Protein AF-A0A924ZV35-F1 (afdb_monomer)

Secondary st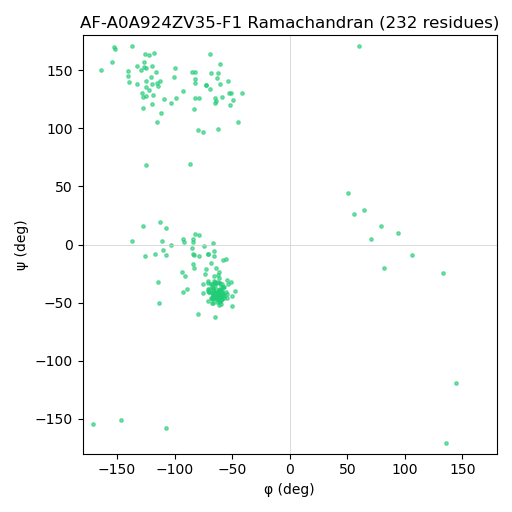ructure (DSSP, 8-state):
-HHHHHHHHHHHHHTPPPSSHHHHHHHHHHHHHHHHHHTT-EEEE-SS-BTTB-TT-EEEEEEETTEEEEEEEEEEEETTEEEEEEEEEEE-HHHHHHHHHTTPPTTTTSEEEEGGGSTTS-TTSS---B-SHHHHHHHHHHIIIIIIHHHHH--SHHHHHHHHHSTTGGGGGGG--HHHHHHHHHHTT-TTHHHHHHHHHH-TTS--SS-HHHHHHHHHHHHHHHHHTPPP--

pLDDT: mean 80.03, std 14.6, range [44.44, 96.06]

Structure (mmCIF, N/CA/C/O backbone):
data_AF-A0A924ZV35-F1
#
_entry.id   AF-A0A924ZV35-F1
#
loop_
_atom_site.group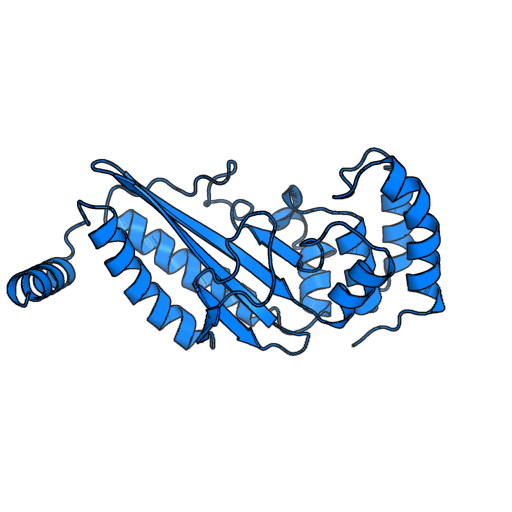_PDB
_atom_site.id
_atom_site.type_symbol
_atom_site.label_atom_id
_atom_site.label_alt_id
_atom_site.label_comp_id
_atom_site.label_asym_id
_atom_site.label_entity_id
_atom_site.label_seq_id
_atom_site.pdbx_PDB_ins_code
_atom_site.Cartn_x
_atom_site.Cartn_y
_atom_site.Cartn_z
_atom_site.occupancy
_atom_site.B_iso_or_equiv
_atom_site.auth_seq_id
_atom_site.auth_comp_id
_atom_site.auth_asym_id
_atom_site.auth_atom_id
_atom_site.pdbx_PDB_model_num
ATOM 1 N N . MET A 1 1 ? -9.617 -11.353 36.742 1.00 52.19 1 MET A N 1
ATOM 2 C CA . MET A 1 1 ? -9.393 -11.455 35.280 1.00 52.19 1 MET A CA 1
ATOM 3 C C . MET A 1 1 ? -10.644 -11.891 34.520 1.00 52.19 1 MET A C 1
ATOM 5 O O . MET A 1 1 ? -10.974 -11.231 33.549 1.00 52.19 1 MET A O 1
ATOM 9 N N . TRP A 1 2 ? -11.390 -12.906 34.973 1.00 45.81 2 TRP A N 1
ATOM 10 C CA . TRP A 1 2 ? -12.593 -13.380 34.270 1.00 45.81 2 TRP A CA 1
ATOM 11 C C . TRP A 1 2 ? -13.755 -12.370 34.202 1.00 45.81 2 TRP A C 1
ATOM 13 O O . TRP A 1 2 ? -14.315 -12.190 33.133 1.00 45.81 2 TRP A O 1
ATOM 23 N N . GLN A 1 3 ? -14.058 -11.618 35.267 1.00 60.44 3 GLN A N 1
ATOM 24 C CA . GLN A 1 3 ? -15.140 -10.611 35.240 1.00 60.44 3 GLN A CA 1
ATOM 25 C C . GLN A 1 3 ? -14.968 -9.528 34.160 1.00 60.44 3 GLN A C 1
ATOM 27 O O . GLN A 1 3 ? -15.947 -9.139 33.536 1.00 60.44 3 GLN A O 1
ATOM 32 N N . ALA A 1 4 ? -13.736 -9.087 33.890 1.00 62.59 4 ALA A N 1
ATOM 33 C CA . ALA A 1 4 ? -13.465 -8.101 32.842 1.00 62.59 4 ALA A CA 1
ATOM 34 C C . ALA A 1 4 ? -13.658 -8.680 31.427 1.00 62.59 4 ALA A C 1
ATOM 36 O O . ALA A 1 4 ? -14.084 -7.971 30.521 1.00 62.59 4 ALA A O 1
ATOM 37 N N . ALA A 1 5 ? -13.374 -9.973 31.232 1.00 59.94 5 ALA A N 1
ATOM 38 C CA . ALA A 1 5 ? -13.641 -10.658 29.968 1.00 59.94 5 ALA A CA 1
ATOM 39 C C . ALA A 1 5 ? -15.149 -10.845 29.735 1.00 59.94 5 ALA A C 1
ATOM 41 O O . ALA A 1 5 ? -15.625 -10.604 28.632 1.00 59.94 5 ALA A O 1
ATOM 42 N N . TRP A 1 6 ? -15.899 -11.188 30.786 1.00 59.25 6 TRP A N 1
ATOM 43 C CA . TRP A 1 6 ? -17.355 -11.330 30.731 1.00 59.25 6 TRP A CA 1
ATOM 44 C C . TRP A 1 6 ? -18.069 -9.998 30.483 1.00 59.25 6 TRP A C 1
ATOM 46 O O . TRP A 1 6 ? -18.928 -9.932 29.617 1.00 59.25 6 TRP A O 1
ATOM 56 N N . GLN A 1 7 ? -17.672 -8.918 31.163 1.00 61.69 7 GLN A N 1
ATOM 57 C CA . GLN A 1 7 ? -18.224 -7.580 30.905 1.00 61.69 7 GLN A CA 1
ATOM 58 C C . GLN A 1 7 ? -17.947 -7.096 29.477 1.00 61.69 7 GLN A C 1
ATOM 60 O O . GLN A 1 7 ? -18.767 -6.396 28.897 1.00 61.69 7 GLN A O 1
ATOM 65 N N . HIS A 1 8 ? -16.804 -7.474 28.900 1.00 57.12 8 HIS A N 1
ATOM 66 C CA . HIS A 1 8 ? -16.491 -7.159 27.510 1.00 57.12 8 HIS A CA 1
ATOM 67 C C . HIS A 1 8 ? -17.395 -7.913 26.529 1.00 57.12 8 HIS A C 1
ATOM 69 O O . HIS A 1 8 ? -17.914 -7.298 25.607 1.00 57.12 8 HIS A O 1
ATOM 75 N N . MET A 1 9 ? -17.598 -9.217 26.742 1.00 59.28 9 MET A N 1
ATOM 76 C CA . MET A 1 9 ? -18.502 -10.021 25.911 1.00 59.28 9 MET A CA 1
ATOM 77 C C . MET A 1 9 ? -19.952 -9.532 26.015 1.00 59.28 9 MET A C 1
ATOM 79 O O . MET A 1 9 ? -20.627 -9.396 25.005 1.00 59.28 9 MET A O 1
ATOM 83 N N . ASP A 1 10 ? -20.401 -9.187 27.221 1.00 60.59 10 ASP A N 1
ATOM 84 C CA . ASP A 1 10 ? -21.762 -8.703 27.482 1.00 60.59 10 ASP A CA 1
ATOM 85 C C . ASP A 1 10 ? -22.014 -7.319 26.841 1.00 60.59 10 ASP A C 1
ATOM 87 O O . ASP A 1 10 ? -23.099 -7.046 26.337 1.00 60.59 10 ASP A O 1
ATOM 91 N N . LYS A 1 11 ? -20.999 -6.442 26.780 1.00 64.38 11 LYS A N 1
ATOM 92 C CA . LYS A 1 11 ? -21.072 -5.176 26.023 1.00 64.38 11 LYS A CA 1
ATOM 93 C C . LYS A 1 11 ? -21.058 -5.378 24.508 1.00 64.38 11 LYS A C 1
ATOM 95 O O . LYS A 1 11 ? -21.757 -4.656 23.799 1.00 64.38 11 LYS A O 1
ATOM 100 N N . GLU A 1 12 ? -20.272 -6.339 24.020 1.00 62.72 12 GLU A N 1
ATOM 101 C CA . GLU A 1 12 ? -20.247 -6.727 22.605 1.00 62.72 12 GLU A CA 1
ATOM 102 C C . GLU A 1 12 ? -21.607 -7.266 22.151 1.00 62.72 12 GLU A C 1
ATOM 104 O O . GLU A 1 12 ? -22.115 -6.837 21.117 1.00 62.72 12 GLU A O 1
ATOM 109 N N . GLU A 1 13 ? -22.235 -8.127 22.954 1.00 63.19 13 GLU A N 1
ATOM 110 C CA . GLU A 1 13 ? -23.580 -8.655 22.694 1.00 63.19 13 GLU A CA 1
ATOM 111 C C . GLU A 1 13 ? -24.665 -7.568 22.766 1.00 63.19 13 GLU A C 1
ATOM 113 O O . GLU A 1 13 ? -25.647 -7.627 22.025 1.00 63.19 13 GLU A O 1
ATOM 118 N N . LYS A 1 14 ? -24.479 -6.539 23.605 1.00 71.25 14 LYS A N 1
ATOM 119 C CA . LYS A 1 14 ? -25.407 -5.398 23.738 1.00 71.25 14 LYS A CA 1
ATOM 120 C C . LYS A 1 14 ? -25.194 -4.281 22.714 1.00 71.25 14 LYS A C 1
ATOM 122 O O . LYS A 1 14 ? -26.016 -3.369 22.648 1.00 71.25 14 LYS A O 1
ATOM 127 N N . GLY A 1 15 ? -24.121 -4.326 21.921 1.00 71.12 15 GLY A N 1
ATOM 128 C CA . GLY A 1 15 ? -23.801 -3.280 20.946 1.00 71.12 15 GLY A CA 1
ATOM 129 C C . GLY A 1 15 ? -23.476 -1.924 21.583 1.00 71.12 15 GLY A C 1
ATOM 130 O O . GLY A 1 15 ? -23.752 -0.882 20.988 1.00 71.12 15 GLY A O 1
ATOM 131 N N . GLU A 1 16 ? -22.920 -1.914 22.797 1.00 85.56 16 GLU A N 1
ATOM 132 C CA . GLU A 1 16 ? -22.493 -0.672 23.445 1.00 85.56 16 GLU A CA 1
ATOM 133 C C . GLU A 1 16 ? -21.232 -0.117 22.774 1.00 85.56 16 GLU A C 1
ATOM 135 O O . GLU A 1 16 ? -20.283 -0.848 22.485 1.00 85.56 16 GLU A O 1
ATOM 140 N N . PHE A 1 17 ? -21.197 1.200 22.551 1.00 89.75 17 PHE A N 1
ATOM 141 C CA . PHE A 1 17 ? -20.010 1.835 21.988 1.00 89.75 17 PHE A CA 1
ATOM 142 C C . PHE A 1 17 ? -18.853 1.807 23.004 1.00 89.75 17 PHE A C 1
ATOM 144 O O . PHE A 1 17 ? -19.069 2.145 24.174 1.00 89.75 17 PHE A O 1
ATOM 151 N N . PRO A 1 18 ? -17.624 1.436 22.592 1.00 90.00 18 PRO A N 1
ATOM 152 C CA . PRO A 1 18 ? -16.460 1.456 23.472 1.00 90.00 18 PRO A CA 1
ATOM 153 C C . PRO A 1 18 ? -16.255 2.824 24.130 1.00 90.00 18 PRO A C 1
ATOM 155 O O . PRO A 1 18 ? -16.416 3.851 23.478 1.00 90.00 18 PRO A O 1
ATOM 158 N N . THR A 1 19 ? -15.865 2.861 25.407 1.00 90.81 19 THR A N 1
ATOM 159 C CA . THR A 1 19 ? -15.632 4.130 26.132 1.00 90.81 19 THR A CA 1
ATOM 160 C C . THR A 1 19 ? -14.152 4.402 26.383 1.00 90.81 19 THR A C 1
ATOM 162 O O . THR A 1 19 ? -13.763 5.498 26.795 1.00 90.81 19 THR A O 1
ATOM 165 N N . THR A 1 20 ? -13.300 3.416 26.103 1.00 91.88 20 THR A N 1
ATOM 166 C CA . THR A 1 20 ? -11.844 3.518 26.197 1.00 91.88 20 THR A CA 1
ATOM 167 C C . THR A 1 20 ? -11.172 3.092 24.895 1.00 91.88 20 THR A C 1
ATOM 169 O O . THR A 1 20 ? -11.675 2.240 24.164 1.00 91.88 20 THR A O 1
ATOM 172 N N . LEU A 1 21 ? -9.976 3.630 24.630 1.00 91.56 21 LEU A N 1
ATOM 173 C CA . LEU A 1 21 ? -9.190 3.258 23.447 1.00 91.56 21 LEU A CA 1
ATOM 174 C C . LEU A 1 21 ? -8.835 1.763 23.437 1.00 91.56 21 LEU A C 1
ATOM 176 O O . LEU A 1 21 ? -8.777 1.146 22.377 1.00 91.56 21 LEU A O 1
ATOM 180 N N . THR A 1 22 ? -8.623 1.170 24.613 1.00 91.56 22 THR A N 1
ATOM 181 C CA . THR A 1 22 ? -8.319 -0.259 24.755 1.00 91.56 22 THR A CA 1
ATOM 182 C C . THR A 1 22 ? -9.502 -1.136 24.346 1.00 91.56 22 THR A C 1
ATOM 184 O O . THR A 1 22 ? -9.308 -2.081 23.582 1.00 91.56 22 THR A O 1
ATOM 187 N N . GLU A 1 23 ? -10.715 -0.825 24.817 1.00 91.00 23 GLU A N 1
ATOM 188 C CA . GLU A 1 23 ? -11.939 -1.526 24.394 1.00 91.00 23 GLU A CA 1
ATOM 189 C C . GLU A 1 23 ? -12.177 -1.328 22.892 1.00 91.00 23 GLU A C 1
ATOM 191 O O . GLU A 1 23 ? -12.405 -2.299 22.175 1.00 91.00 23 GLU A O 1
ATOM 196 N N . PHE A 1 24 ? -12.030 -0.094 22.396 1.00 91.81 24 PHE A N 1
ATOM 197 C CA . PHE A 1 24 ? -12.220 0.237 20.983 1.00 91.81 24 PHE A CA 1
ATOM 198 C C . PHE A 1 24 ? -11.279 -0.548 20.067 1.00 91.81 24 PHE A C 1
ATOM 200 O O . PHE A 1 24 ? -11.704 -1.140 19.071 1.00 91.81 24 PHE A O 1
ATOM 207 N N . LYS A 1 25 ? -9.993 -0.596 20.433 1.00 91.81 25 LYS A N 1
ATOM 208 C CA . LYS A 1 25 ? -8.976 -1.372 19.727 1.00 91.81 25 LYS A CA 1
ATOM 209 C C . LYS A 1 25 ? -9.329 -2.853 19.721 1.00 91.81 25 LYS A C 1
ATOM 211 O O . LYS A 1 25 ? -9.342 -3.456 18.656 1.00 91.81 25 LYS A O 1
ATOM 216 N N . LYS A 1 26 ? -9.634 -3.432 20.886 1.00 90.50 26 LYS A N 1
ATOM 217 C CA . LYS A 1 26 ? -9.933 -4.864 21.000 1.00 90.50 26 LYS A CA 1
ATOM 218 C C . LYS A 1 26 ? -11.153 -5.257 20.162 1.00 90.50 26 LYS A C 1
ATOM 220 O O . LYS A 1 26 ? -11.078 -6.247 19.439 1.00 90.50 26 LYS A O 1
ATOM 225 N N . TYR A 1 27 ? -12.218 -4.458 20.220 1.00 89.75 27 TYR A N 1
ATOM 226 C CA . TYR A 1 27 ? -13.423 -4.655 19.417 1.00 89.75 27 TYR A CA 1
ATOM 227 C C . TYR A 1 27 ? -13.134 -4.566 17.913 1.00 89.75 27 TYR A C 1
ATOM 229 O O . TYR A 1 27 ? -13.554 -5.407 17.126 1.00 89.75 27 TYR A O 1
ATOM 237 N N . THR A 1 28 ? -12.387 -3.548 17.486 1.00 90.31 28 THR A N 1
ATOM 238 C CA . THR A 1 28 ? -12.111 -3.364 16.056 1.00 90.31 28 THR A CA 1
ATOM 239 C C . THR A 1 28 ? -11.155 -4.438 15.527 1.00 90.31 28 THR A C 1
ATOM 241 O O . THR A 1 28 ? -11.345 -4.953 14.429 1.00 90.31 28 THR A O 1
ATOM 244 N N . GLU A 1 29 ? -10.132 -4.815 16.298 1.00 90.81 29 GLU A N 1
ATOM 245 C CA . GLU A 1 29 ? -9.156 -5.835 15.898 1.00 90.81 29 GLU A CA 1
ATOM 246 C C . GLU A 1 29 ? -9.767 -7.231 15.746 1.00 90.81 29 GLU A C 1
ATOM 248 O O . GLU A 1 29 ? -9.286 -7.984 14.898 1.00 90.81 29 GLU A O 1
ATOM 253 N N . SER A 1 30 ? -10.786 -7.592 16.537 1.00 89.25 30 SER A N 1
ATOM 254 C CA . SER A 1 30 ? -11.475 -8.882 16.387 1.00 89.25 30 SER A CA 1
ATOM 255 C C . SER A 1 30 ? -12.226 -8.941 15.057 1.00 89.25 30 SER A C 1
ATOM 257 O O . SER A 1 30 ? -11.981 -9.839 14.257 1.00 89.25 30 SER A O 1
ATOM 259 N N . ARG A 1 31 ? -13.032 -7.917 14.759 1.00 90.50 31 ARG A N 1
ATOM 260 C CA . ARG A 1 31 ? -13.812 -7.814 13.516 1.00 90.50 31 ARG A CA 1
ATOM 261 C C . ARG A 1 31 ? -12.932 -7.801 12.271 1.00 90.50 31 ARG A C 1
ATOM 263 O O . ARG A 1 31 ? -13.219 -8.492 11.299 1.00 90.50 31 ARG A O 1
ATOM 270 N N . ILE A 1 32 ? -11.835 -7.049 12.317 1.00 91.88 32 ILE A N 1
ATOM 271 C CA . ILE A 1 32 ? -10.907 -6.972 11.188 1.00 91.88 32 ILE A CA 1
ATOM 272 C C . ILE A 1 32 ? -10.134 -8.279 11.011 1.00 91.88 32 ILE A C 1
ATOM 274 O O . ILE A 1 32 ? -9.801 -8.617 9.883 1.00 91.88 32 ILE A O 1
ATOM 278 N N . ALA A 1 33 ? -9.841 -9.029 12.079 1.00 91.69 33 ALA A N 1
ATOM 279 C CA . ALA A 1 33 ? -9.135 -10.301 11.943 1.00 91.69 33 ALA A CA 1
ATOM 280 C C . ALA A 1 33 ? -9.939 -11.322 11.127 1.00 91.69 33 ALA A C 1
ATOM 282 O O . ALA A 1 33 ? -9.362 -11.975 10.258 1.00 91.69 33 ALA A O 1
ATOM 283 N N . ASP A 1 34 ? -11.246 -11.414 11.376 1.00 90.12 34 ASP A N 1
ATOM 284 C CA . ASP A 1 34 ? -12.133 -12.329 10.653 1.00 90.12 34 ASP A CA 1
ATOM 285 C C . ASP A 1 34 ? -12.268 -11.922 9.178 1.00 90.12 34 ASP A C 1
ATOM 287 O O . ASP A 1 34 ? -12.107 -12.754 8.285 1.00 90.12 34 ASP A O 1
ATOM 291 N N . MET A 1 35 ? -12.462 -10.625 8.913 1.00 93.88 35 MET A N 1
ATOM 292 C CA . MET A 1 35 ? -12.490 -10.077 7.550 1.00 93.88 35 MET A CA 1
ATOM 293 C C . MET A 1 35 ? -11.172 -10.312 6.807 1.00 93.88 35 MET A C 1
ATOM 295 O O . MET A 1 35 ? -11.152 -10.814 5.688 1.00 93.88 35 MET A O 1
ATOM 299 N N . ALA A 1 36 ? -10.041 -10.001 7.442 1.00 94.50 36 ALA A N 1
ATOM 300 C CA . ALA A 1 36 ? -8.723 -10.197 6.853 1.00 94.50 36 ALA A CA 1
ATOM 301 C C . ALA A 1 36 ? -8.513 -11.664 6.449 1.00 94.50 36 ALA A C 1
ATOM 303 O O . ALA A 1 36 ? -8.047 -11.937 5.343 1.00 94.50 36 ALA A O 1
ATOM 304 N N . ALA A 1 37 ? -8.899 -12.602 7.320 1.00 94.94 37 ALA A N 1
ATOM 305 C CA . ALA A 1 37 ? -8.810 -14.029 7.036 1.00 94.94 37 ALA A CA 1
ATOM 306 C C . ALA A 1 37 ? -9.673 -14.437 5.831 1.00 94.94 37 ALA A C 1
ATOM 308 O O . ALA A 1 37 ? -9.201 -15.199 4.988 1.00 94.94 37 ALA A O 1
ATOM 309 N N . HIS A 1 38 ? -10.891 -13.896 5.704 1.00 95.06 38 HIS A N 1
ATOM 310 C CA . HIS A 1 38 ? -11.757 -14.125 4.541 1.00 95.06 38 HIS A CA 1
ATOM 311 C C . HIS A 1 38 ? -11.089 -13.666 3.237 1.00 95.06 38 HIS A C 1
ATOM 313 O O . HIS A 1 38 ? -11.085 -14.394 2.247 1.00 95.06 38 HIS A O 1
ATOM 319 N N . HIS A 1 39 ? -10.412 -12.520 3.262 1.00 95.88 39 HIS A N 1
ATOM 320 C CA . HIS A 1 39 ? -9.659 -12.005 2.118 1.00 95.88 39 HIS A CA 1
ATOM 321 C C . HIS A 1 39 ? -8.285 -12.680 1.917 1.00 95.88 39 HIS A C 1
ATOM 323 O O . HIS A 1 39 ? -7.493 -12.253 1.076 1.00 95.88 39 HIS A O 1
ATOM 329 N N . GLY A 1 40 ? -7.966 -13.748 2.657 1.00 96.00 40 GLY A N 1
ATOM 330 C CA . GLY A 1 40 ? -6.726 -14.519 2.501 1.00 96.00 40 GLY A CA 1
ATOM 331 C C . GLY A 1 40 ? -5.493 -13.884 3.149 1.00 96.00 40 GLY A C 1
ATOM 332 O O . GLY A 1 40 ? -4.364 -14.271 2.841 1.00 96.00 40 GLY A O 1
ATOM 333 N N . TYR A 1 41 ? -5.686 -12.914 4.040 1.00 95.44 41 TYR A N 1
ATOM 334 C CA . TYR A 1 41 ? -4.606 -12.342 4.829 1.00 95.44 41 TYR A CA 1
ATOM 335 C C . TYR A 1 41 ? -4.322 -13.160 6.087 1.00 95.44 41 TYR A C 1
ATOM 337 O O . TYR A 1 41 ? -5.216 -13.688 6.746 1.00 95.44 41 TYR A O 1
ATOM 345 N N . VAL A 1 42 ? -3.055 -13.162 6.493 1.00 94.38 42 VAL A N 1
ATOM 346 C CA . VAL A 1 42 ? -2.592 -13.750 7.751 1.00 94.38 42 VAL A CA 1
ATOM 347 C C . VAL A 1 42 ? -1.923 -12.699 8.629 1.00 94.38 42 VAL A C 1
ATOM 349 O O . VAL A 1 42 ? -1.223 -11.810 8.141 1.00 94.38 42 VAL A O 1
ATOM 352 N N . LYS A 1 43 ? -2.112 -12.799 9.951 1.00 91.38 43 LYS A N 1
ATOM 353 C CA . LYS A 1 43 ? -1.423 -11.918 10.906 1.00 91.38 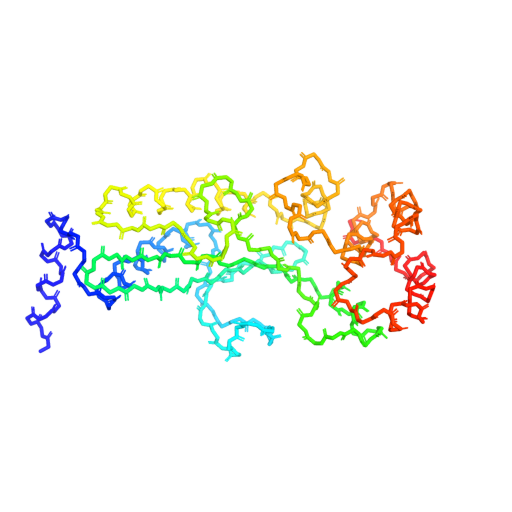43 LYS A CA 1
ATOM 354 C C . LYS A 1 43 ? 0.081 -12.157 10.844 1.00 91.38 43 LYS A C 1
ATOM 356 O O . LYS A 1 43 ? 0.549 -13.264 11.100 1.00 91.38 43 LYS A O 1
ATOM 361 N N . ALA A 1 44 ? 0.840 -11.103 10.576 1.00 87.19 44 ALA A N 1
ATOM 362 C CA . ALA A 1 44 ? 2.289 -11.174 10.468 1.00 87.19 44 ALA A CA 1
ATOM 363 C C . ALA A 1 44 ? 2.948 -9.842 10.848 1.00 87.19 44 ALA A C 1
ATOM 365 O O . ALA A 1 44 ? 2.291 -8.813 11.029 1.00 87.19 44 ALA A O 1
ATOM 366 N N . LYS A 1 45 ? 4.271 -9.870 11.016 1.00 80.31 45 LYS A N 1
ATOM 367 C CA . LYS A 1 45 ? 5.073 -8.652 11.178 1.00 80.31 45 LYS A CA 1
ATOM 368 C C . LYS A 1 45 ? 5.367 -8.062 9.806 1.00 80.31 45 LYS A C 1
ATOM 370 O O . LYS A 1 45 ? 5.652 -8.817 8.883 1.00 80.31 45 LYS A O 1
ATOM 375 N N . HIS A 1 46 ? 5.349 -6.735 9.710 1.00 70.50 46 HIS A N 1
ATOM 376 C CA . HIS A 1 46 ? 5.721 -6.023 8.489 1.00 70.50 46 HIS A CA 1
ATOM 377 C C . HIS A 1 46 ? 7.094 -6.505 7.957 1.00 70.50 46 HIS A C 1
ATOM 379 O O . HIS A 1 46 ? 8.043 -6.566 8.749 1.00 70.50 46 HIS A O 1
ATOM 385 N N . PRO A 1 47 ? 7.224 -6.842 6.657 1.00 63.81 47 PRO A N 1
ATOM 386 C CA . PRO A 1 47 ? 8.427 -7.483 6.114 1.00 63.81 47 PRO A CA 1
ATOM 387 C C . PRO A 1 47 ? 9.646 -6.551 6.003 1.00 63.81 47 PRO A C 1
ATOM 389 O O . PRO A 1 47 ? 10.776 -7.031 5.987 1.00 63.81 47 PRO A O 1
ATOM 392 N N . ALA A 1 48 ? 9.448 -5.228 5.971 1.00 60.62 48 ALA A N 1
ATOM 393 C CA . ALA A 1 48 ? 10.533 -4.249 5.845 1.00 60.62 48 ALA A CA 1
ATOM 394 C C . ALA A 1 48 ? 10.443 -3.084 6.858 1.00 60.62 48 ALA A C 1
ATOM 396 O O . ALA A 1 48 ? 9.346 -2.740 7.297 1.00 60.62 48 ALA A O 1
ATOM 397 N N . PRO A 1 49 ? 11.569 -2.443 7.227 1.00 53.44 49 PRO A N 1
ATOM 398 C CA . PRO A 1 49 ? 11.560 -1.154 7.918 1.00 53.44 49 PRO A CA 1
ATOM 399 C C . PRO A 1 49 ? 10.966 -0.080 7.005 1.00 53.44 49 PRO A C 1
ATOM 401 O O . PRO A 1 49 ? 11.490 0.164 5.919 1.00 53.44 49 PRO A O 1
ATOM 404 N N . PHE A 1 50 ? 9.897 0.574 7.449 1.00 57.34 50 PHE A N 1
ATOM 405 C CA . PHE A 1 50 ? 9.275 1.678 6.724 1.00 57.34 50 PHE A CA 1
ATOM 406 C C . PHE A 1 50 ? 9.393 2.973 7.532 1.00 57.34 50 PHE A C 1
ATOM 408 O O . PHE A 1 50 ? 9.356 2.941 8.758 1.00 57.34 50 PHE A O 1
ATOM 415 N N . TYR A 1 51 ? 9.500 4.113 6.841 1.00 47.31 51 TYR A N 1
ATOM 416 C CA . TYR A 1 51 ? 9.753 5.452 7.403 1.00 47.31 51 TYR A CA 1
ATOM 417 C C . TYR A 1 51 ? 8.763 5.917 8.494 1.00 47.31 51 TYR A C 1
ATOM 419 O O . TYR A 1 51 ? 9.032 6.901 9.177 1.00 47.31 51 TYR A O 1
ATOM 427 N N . SER A 1 52 ? 7.632 5.231 8.668 1.00 49.44 52 SER A N 1
ATOM 428 C CA . SER A 1 52 ? 6.579 5.580 9.630 1.00 49.44 52 SER A CA 1
ATOM 429 C C . SER A 1 52 ? 5.995 4.391 10.402 1.00 49.44 52 SER A C 1
ATOM 431 O O . SER A 1 52 ? 5.074 4.587 11.195 1.00 49.44 52 SER A O 1
ATOM 433 N N . PHE A 1 53 ? 6.512 3.174 10.198 1.00 51.12 53 PHE A N 1
ATOM 434 C CA . PHE A 1 53 ? 6.102 2.000 10.971 1.00 51.12 53 PHE A CA 1
ATOM 435 C C . PHE A 1 53 ? 7.296 1.444 11.720 1.00 51.12 53 PHE A C 1
ATOM 437 O O . PHE A 1 53 ? 8.332 1.150 11.122 1.00 51.12 53 PHE A O 1
ATOM 444 N N . ASP A 1 54 ? 7.121 1.244 13.024 1.00 47.69 54 ASP A N 1
ATOM 445 C CA . ASP A 1 54 ? 8.085 0.497 13.815 1.00 47.69 54 ASP A CA 1
ATOM 446 C C . ASP A 1 54 ? 8.346 -0.854 13.147 1.00 47.69 54 ASP A C 1
ATOM 448 O O . ASP A 1 54 ? 7.419 -1.592 12.792 1.00 47.69 54 ASP A O 1
ATOM 452 N N . VAL A 1 55 ? 9.624 -1.193 12.974 1.00 50.59 55 VAL A N 1
ATOM 453 C CA . VAL A 1 55 ? 10.034 -2.536 12.562 1.00 50.59 55 VAL A CA 1
ATOM 454 C C . VAL A 1 55 ? 9.364 -3.541 13.496 1.00 50.59 55 VAL A C 1
ATOM 456 O O . VAL A 1 55 ? 9.572 -3.518 14.707 1.00 50.59 55 VAL A O 1
ATOM 459 N N . GLY A 1 56 ? 8.546 -4.431 12.933 1.00 54.25 56 GLY A N 1
ATOM 460 C CA . GLY A 1 56 ? 7.769 -5.390 13.716 1.00 54.25 56 GLY A CA 1
ATOM 461 C C . GLY A 1 56 ? 6.349 -4.948 14.072 1.00 54.25 56 GLY A C 1
ATOM 462 O O . GLY A 1 56 ? 5.694 -5.666 14.836 1.00 54.25 56 GLY A O 1
ATOM 463 N N . ALA A 1 57 ? 5.849 -3.846 13.499 1.00 66.12 57 ALA A N 1
ATOM 464 C CA . ALA A 1 57 ? 4.428 -3.525 13.497 1.00 66.12 57 ALA A CA 1
ATOM 465 C C . ALA A 1 57 ? 3.631 -4.755 13.042 1.00 66.12 57 ALA A C 1
ATOM 467 O O . ALA A 1 57 ? 3.900 -5.354 11.993 1.00 66.12 57 ALA A O 1
ATOM 468 N N . LYS A 1 58 ? 2.687 -5.170 13.888 1.00 81.12 58 LYS A N 1
ATOM 469 C CA . LYS A 1 58 ? 1.802 -6.295 13.602 1.00 81.12 58 LYS A CA 1
ATOM 470 C C . LYS A 1 58 ? 0.720 -5.808 12.652 1.00 81.12 58 LYS A C 1
ATOM 472 O O . LYS A 1 58 ? 0.041 -4.827 12.944 1.00 81.12 58 LYS A O 1
ATOM 477 N N . GLY A 1 59 ? 0.570 -6.508 11.544 1.00 89.06 59 GLY A N 1
ATOM 478 C CA . GLY A 1 59 ? -0.462 -6.253 10.558 1.00 89.06 59 GLY A CA 1
ATOM 479 C C . GLY A 1 59 ? -0.896 -7.555 9.919 1.00 89.06 59 GLY A C 1
ATOM 480 O O . GLY A 1 59 ? -0.820 -8.625 10.531 1.00 89.06 59 GLY A O 1
ATOM 481 N N . TYR A 1 60 ? -1.323 -7.442 8.676 1.00 92.12 60 TYR A N 1
ATOM 482 C CA . TYR A 1 60 ? -1.878 -8.528 7.896 1.00 92.12 60 TYR A CA 1
ATOM 483 C C . TYR A 1 60 ? -1.132 -8.595 6.567 1.00 92.12 60 TYR A C 1
ATOM 485 O O . TYR A 1 60 ? -1.017 -7.578 5.888 1.00 92.12 60 TYR A O 1
ATOM 493 N N . ILE A 1 61 ? -0.606 -9.769 6.211 1.00 92.75 61 ILE A N 1
ATOM 494 C CA . ILE A 1 61 ? 0.085 -10.026 4.937 1.00 92.75 61 ILE A CA 1
ATOM 495 C C . ILE A 1 61 ? -0.748 -10.985 4.097 1.00 92.75 61 ILE A C 1
ATOM 497 O O . ILE A 1 61 ? -1.273 -11.967 4.620 1.00 92.75 61 ILE A O 1
ATOM 501 N N . LYS A 1 62 ? -0.794 -10.737 2.792 1.00 94.31 62 LYS A N 1
ATOM 502 C CA . LYS A 1 62 ? -1.299 -11.653 1.773 1.00 94.31 62 LYS A CA 1
ATOM 503 C C . LYS A 1 62 ? -0.248 -11.795 0.679 1.00 94.31 62 LYS A C 1
ATOM 505 O O . LYS A 1 62 ? 0.271 -10.795 0.189 1.00 94.31 62 LYS A O 1
ATOM 510 N N . ASN A 1 63 ? 0.079 -13.027 0.304 1.00 93.69 63 ASN A N 1
ATOM 511 C CA . ASN A 1 63 ? 0.943 -13.277 -0.849 1.00 93.69 63 ASN A CA 1
ATOM 512 C C . ASN A 1 63 ? 0.101 -13.219 -2.130 1.00 93.69 63 ASN A C 1
ATOM 514 O O . ASN A 1 63 ? -1.015 -13.737 -2.157 1.00 93.69 63 ASN A O 1
ATOM 518 N N . VAL A 1 64 ? 0.650 -12.604 -3.171 1.00 93.62 64 VAL A N 1
ATOM 519 C CA . VAL A 1 64 ? 0.047 -12.443 -4.502 1.00 93.62 64 VAL A CA 1
ATOM 520 C C . VAL A 1 64 ? 1.110 -12.709 -5.568 1.00 93.62 64 VAL A C 1
ATOM 522 O O . VAL A 1 64 ? 2.291 -12.838 -5.245 1.00 93.62 64 VAL A O 1
ATOM 525 N N . THR A 1 65 ? 0.728 -12.791 -6.841 1.00 92.50 65 THR A N 1
ATOM 526 C CA . THR A 1 65 ? 1.651 -13.198 -7.914 1.00 92.50 65 THR A CA 1
ATOM 527 C C . THR A 1 65 ? 2.876 -12.291 -8.026 1.00 92.50 65 THR A C 1
ATOM 529 O O . THR A 1 65 ? 3.979 -12.791 -8.216 1.00 92.50 65 THR A O 1
ATOM 532 N N . PHE A 1 66 ? 2.715 -10.973 -7.867 1.00 88.81 66 PHE A N 1
ATOM 533 C CA . PHE A 1 66 ? 3.838 -10.028 -7.964 1.00 88.81 66 PHE A CA 1
ATOM 534 C C . PHE A 1 66 ? 4.638 -9.850 -6.657 1.00 88.81 66 PHE A C 1
ATOM 536 O O . PHE A 1 66 ? 5.606 -9.090 -6.632 1.00 88.81 66 PHE A O 1
ATOM 543 N N . GLY A 1 67 ? 4.230 -10.501 -5.560 1.00 90.69 67 GLY A N 1
ATOM 544 C CA . GLY A 1 67 ? 4.892 -10.378 -4.263 1.00 90.69 67 GLY A CA 1
ATOM 545 C C . GLY A 1 67 ? 3.922 -10.418 -3.086 1.00 90.69 67 GLY A C 1
ATOM 546 O O . GLY A 1 67 ? 3.263 -11.428 -2.840 1.00 90.69 67 GLY A O 1
ATOM 547 N N . GLN A 1 68 ? 3.873 -9.347 -2.295 1.00 91.00 68 GLN A N 1
ATOM 548 C CA . GLN A 1 68 ? 3.090 -9.305 -1.059 1.00 91.00 68 GLN A CA 1
ATOM 549 C C . GLN A 1 68 ? 2.263 -8.029 -0.952 1.00 91.00 68 GLN A C 1
ATOM 551 O O . GLN A 1 68 ? 2.748 -6.929 -1.208 1.00 91.00 68 GLN A O 1
ATOM 556 N N . GLN A 1 69 ? 1.027 -8.183 -0.496 1.00 91.25 69 GLN A N 1
ATOM 557 C CA . GLN A 1 69 ? 0.181 -7.100 -0.024 1.00 91.25 69 GLN A CA 1
ATOM 558 C C . GLN A 1 69 ? 0.210 -7.079 1.498 1.00 91.25 69 GLN A C 1
ATOM 560 O O . GLN A 1 69 ? 0.236 -8.124 2.157 1.00 91.25 69 GLN A O 1
ATOM 565 N N . PHE A 1 70 ? 0.173 -5.886 2.064 1.00 88.25 70 PHE A N 1
ATOM 566 C CA . PHE A 1 70 ? 0.199 -5.686 3.496 1.00 88.25 70 PHE A CA 1
ATOM 567 C C . PHE A 1 70 ? -0.750 -4.572 3.905 1.00 88.25 70 PHE A C 1
ATOM 569 O O . PHE A 1 70 ? -0.872 -3.562 3.212 1.00 88.25 70 PHE A O 1
ATOM 576 N N . PHE A 1 71 ? -1.370 -4.719 5.073 1.00 88.25 71 PHE A N 1
ATOM 577 C CA . PHE A 1 71 ? -1.992 -3.587 5.739 1.00 88.25 71 PHE A CA 1
ATOM 578 C C . PHE A 1 71 ? -1.798 -3.599 7.257 1.00 88.25 71 PHE A C 1
ATOM 580 O O . PHE A 1 71 ? -1.715 -4.646 7.908 1.00 88.25 71 PHE A O 1
ATOM 587 N N . THR A 1 72 ? -1.753 -2.399 7.831 1.00 85.75 72 THR A N 1
ATOM 588 C CA . THR A 1 72 ? -1.744 -2.141 9.274 1.00 85.75 72 THR A CA 1
ATOM 589 C C . THR A 1 72 ? -2.859 -1.206 9.664 1.00 85.75 72 THR A C 1
ATOM 591 O O . THR A 1 72 ? -3.251 -0.312 8.918 1.00 85.75 72 THR A O 1
ATOM 594 N N . MET A 1 73 ? -3.302 -1.365 10.904 1.00 85.81 73 MET A N 1
ATOM 595 C CA . MET A 1 73 ? -4.173 -0.402 11.548 1.00 85.81 73 MET A CA 1
ATOM 596 C C . MET A 1 73 ? -3.462 0.233 12.728 1.00 85.81 73 MET A C 1
ATOM 598 O O . MET A 1 73 ? -2.802 -0.449 13.515 1.00 85.81 73 MET A O 1
ATOM 602 N N . SER A 1 74 ? -3.641 1.537 12.875 1.00 85.19 74 SER A N 1
ATOM 603 C CA . SER A 1 74 ? -3.384 2.232 14.125 1.00 85.19 74 SER A CA 1
ATOM 604 C C . SER A 1 74 ? -4.662 2.893 14.624 1.00 85.19 74 SER A C 1
ATOM 606 O O . SER A 1 74 ? -5.588 3.191 13.866 1.00 85.19 74 SER A O 1
ATOM 608 N N . TYR A 1 75 ? -4.715 3.068 15.938 1.00 86.94 75 TYR A N 1
ATOM 609 C CA . TYR A 1 75 ? -5.879 3.575 16.643 1.00 86.94 75 TYR A CA 1
ATOM 610 C C . TYR A 1 75 ? -5.473 4.827 17.399 1.00 86.94 75 TYR A C 1
ATOM 612 O O . TYR A 1 75 ? -4.448 4.839 18.083 1.00 86.94 75 TYR A O 1
ATOM 620 N N . GLN A 1 76 ? -6.279 5.872 17.279 1.00 87.75 76 GLN A N 1
ATOM 621 C CA . GLN A 1 76 ? -6.130 7.107 18.042 1.00 87.75 76 GLN A CA 1
ATOM 622 C C . GLN A 1 76 ? -7.457 7.421 18.729 1.00 87.75 76 GLN A C 1
ATOM 624 O O . GLN A 1 76 ? -8.510 6.971 18.276 1.00 87.75 76 GLN A O 1
ATOM 629 N N . GLY A 1 77 ? -7.416 8.196 19.810 1.00 86.25 77 GLY A N 1
ATOM 630 C CA . GLY A 1 77 ? -8.627 8.677 20.471 1.00 86.25 77 GLY A CA 1
ATOM 631 C C . GLY A 1 77 ? -8.616 8.579 21.991 1.00 86.25 77 GLY A C 1
ATOM 632 O O . GLY A 1 77 ? -7.589 8.297 22.612 1.00 86.25 77 GLY A O 1
ATOM 633 N N . GLY A 1 78 ? -9.786 8.837 22.573 1.00 75.50 78 GLY A N 1
ATOM 634 C CA . GLY A 1 78 ? -10.034 8.973 24.008 1.00 75.50 78 GLY A CA 1
ATOM 635 C C . GLY A 1 78 ? -11.534 9.039 24.318 1.00 75.50 78 GLY A C 1
ATOM 636 O O . GLY A 1 78 ? -12.334 8.526 23.548 1.00 75.50 78 GLY A O 1
ATOM 637 N N . ARG A 1 79 ? -11.918 9.661 25.446 1.00 69.06 79 ARG A N 1
ATOM 638 C CA . ARG A 1 79 ? -13.299 9.619 25.984 1.00 69.06 79 ARG A CA 1
ATOM 639 C C . ARG A 1 79 ? -14.413 9.986 24.988 1.00 69.06 79 ARG A C 1
ATOM 641 O O . ARG A 1 79 ? -15.487 9.411 25.104 1.00 69.06 79 ARG A O 1
ATOM 648 N N . ASP A 1 80 ? -14.162 10.885 24.034 1.00 82.38 80 ASP A N 1
ATOM 649 C CA . ASP A 1 80 ? -15.230 11.496 23.217 1.00 82.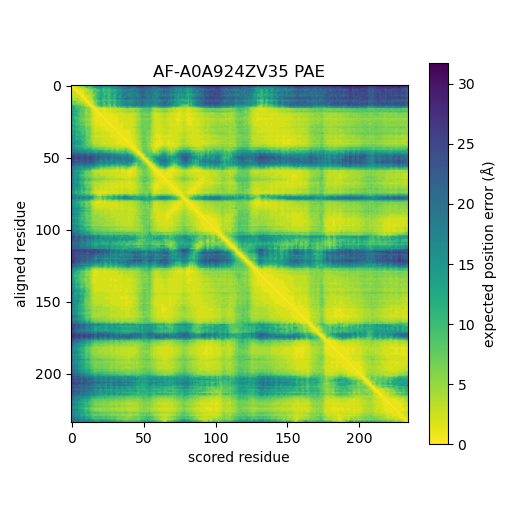38 80 ASP A CA 1
ATOM 650 C C . ASP A 1 80 ? -15.141 11.190 21.709 1.00 82.38 80 ASP A C 1
ATOM 652 O O . ASP A 1 80 ? -16.034 11.558 20.937 1.00 82.38 80 ASP A O 1
ATOM 656 N N . GLU A 1 81 ? -14.048 10.568 21.260 1.00 90.44 81 GLU A N 1
ATOM 657 C CA . GLU A 1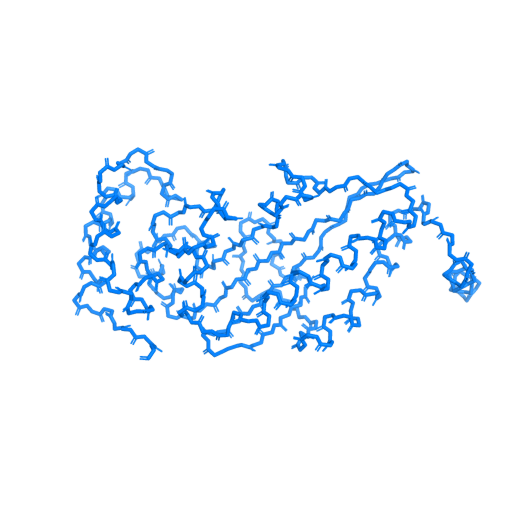 81 ? -13.880 10.126 19.875 1.00 90.44 81 GLU A CA 1
ATOM 658 C C . GLU A 1 81 ? -12.741 9.119 19.714 1.00 90.44 81 GLU A C 1
ATOM 660 O O . GLU A 1 81 ? -11.713 9.189 20.396 1.00 90.44 81 GLU A O 1
ATOM 665 N N . PHE A 1 82 ? -12.905 8.243 18.727 1.00 91.50 82 PHE A N 1
ATOM 666 C CA . PHE A 1 82 ? -11.876 7.345 18.223 1.00 91.50 82 PHE A CA 1
ATOM 667 C C . PHE A 1 82 ? -11.643 7.546 16.733 1.00 91.50 82 PHE A C 1
ATOM 669 O O . PHE A 1 82 ? -12.454 8.140 16.023 1.00 91.50 82 PHE A O 1
ATOM 676 N N . ARG A 1 83 ? -10.506 7.042 16.263 1.00 89.00 83 ARG A N 1
ATOM 677 C CA . ARG A 1 83 ? -10.087 7.045 14.862 1.00 89.00 83 ARG A CA 1
ATOM 678 C C . ARG A 1 83 ? -9.430 5.711 14.544 1.00 89.00 83 ARG A C 1
ATOM 680 O O . ARG A 1 83 ? -8.640 5.197 15.341 1.00 89.00 83 ARG A O 1
ATOM 687 N N . VAL A 1 84 ? -9.730 5.192 13.358 1.00 86.25 84 VAL A N 1
ATOM 688 C CA . VAL A 1 84 ? -9.019 4.066 12.745 1.00 86.25 84 VAL A CA 1
ATOM 689 C C . VAL A 1 84 ? -8.218 4.615 11.576 1.00 86.25 84 VAL A C 1
ATOM 691 O O . VAL A 1 84 ? -8.768 5.272 10.691 1.00 86.25 84 VAL A O 1
ATOM 694 N N . ILE A 1 85 ? -6.915 4.356 11.579 1.00 82.50 85 ILE A N 1
ATOM 695 C CA . ILE A 1 85 ? -6.016 4.716 10.487 1.00 82.50 85 ILE A CA 1
ATOM 696 C C . ILE A 1 85 ? -5.553 3.418 9.843 1.00 82.50 85 ILE A C 1
ATOM 698 O O . ILE A 1 85 ? -4.832 2.637 10.464 1.00 82.50 85 ILE A O 1
ATOM 702 N N . LEU A 1 86 ? -5.978 3.200 8.602 1.00 81.44 86 LEU A N 1
ATOM 703 C CA . LEU A 1 86 ? -5.596 2.053 7.791 1.00 81.44 86 LEU A CA 1
ATOM 704 C C . LEU A 1 86 ? -4.483 2.462 6.827 1.00 81.44 86 LEU A C 1
ATOM 706 O O . LEU A 1 86 ? -4.615 3.427 6.072 1.00 81.44 86 LEU A O 1
ATOM 710 N N . ASN A 1 87 ? -3.387 1.718 6.861 1.00 79.94 87 ASN A N 1
ATOM 711 C CA . ASN A 1 87 ? -2.258 1.904 5.967 1.00 79.94 87 ASN A CA 1
ATOM 712 C C . ASN A 1 87 ? -2.048 0.635 5.171 1.00 79.94 87 ASN A C 1
ATOM 714 O O . ASN A 1 87 ? -2.117 -0.455 5.735 1.00 79.94 87 ASN A O 1
ATOM 718 N N . MET A 1 88 ? -1.773 0.790 3.883 1.00 81.75 88 MET A N 1
ATOM 719 C CA . MET A 1 88 ? -1.608 -0.328 2.977 1.00 81.75 88 MET A CA 1
ATOM 720 C C . MET A 1 88 ? -0.312 -0.195 2.206 1.00 81.75 88 MET A C 1
ATOM 722 O O . MET A 1 88 ? 0.205 0.898 1.951 1.00 81.75 88 MET A O 1
ATOM 726 N N . SER A 1 89 ? 0.240 -1.335 1.848 1.00 82.19 89 SER A N 1
ATOM 727 C CA . SER A 1 89 ? 1.470 -1.374 1.099 1.00 82.19 89 SER A CA 1
ATOM 728 C C . SER A 1 89 ? 1.593 -2.645 0.288 1.00 82.19 89 SER A C 1
ATOM 730 O O . SER A 1 89 ? 0.981 -3.674 0.570 1.00 82.19 89 SER A O 1
ATOM 732 N N . PHE A 1 90 ? 2.407 -2.536 -0.745 1.00 85.81 90 PHE A N 1
ATOM 733 C CA . PHE A 1 90 ? 2.741 -3.599 -1.659 1.00 85.81 90 PHE A CA 1
ATOM 734 C C . PHE A 1 90 ? 4.257 -3.747 -1.686 1.00 85.81 90 PHE A C 1
ATOM 736 O O . PHE A 1 90 ? 5.007 -2.763 -1.656 1.00 85.81 90 PHE A O 1
ATOM 743 N N . PHE A 1 91 ? 4.707 -4.989 -1.748 1.00 85.94 91 PHE A N 1
ATOM 744 C CA . PHE A 1 91 ? 6.104 -5.354 -1.868 1.00 85.94 91 PHE A CA 1
ATOM 745 C C . PHE A 1 91 ? 6.282 -6.257 -3.087 1.00 85.94 91 PHE A C 1
ATOM 747 O O . PHE A 1 91 ? 5.601 -7.271 -3.205 1.00 85.94 91 PHE A O 1
ATOM 754 N N . SER A 1 92 ? 7.223 -5.896 -3.957 1.00 87.88 92 SER A N 1
ATOM 755 C CA . SER A 1 92 ? 7.774 -6.749 -5.015 1.00 87.88 92 SER A CA 1
ATOM 756 C C . SER A 1 92 ? 9.285 -6.775 -4.833 1.00 87.88 92 SER A C 1
ATOM 758 O O . SER A 1 92 ? 9.898 -5.730 -4.593 1.00 87.88 92 SER A O 1
ATOM 760 N N . ALA A 1 93 ? 9.881 -7.962 -4.933 1.00 88.50 93 ALA A N 1
ATOM 761 C CA . ALA A 1 93 ? 11.325 -8.117 -4.810 1.00 88.50 93 ALA A CA 1
ATOM 762 C C . ALA A 1 93 ? 12.048 -7.411 -5.965 1.00 88.50 93 ALA A C 1
ATOM 764 O O . ALA A 1 93 ? 13.006 -6.680 -5.738 1.00 88.50 93 ALA A O 1
ATOM 765 N N . GLU A 1 94 ? 11.526 -7.544 -7.181 1.00 90.25 94 GLU A N 1
ATOM 766 C CA . GLU A 1 94 ? 12.055 -6.934 -8.398 1.00 90.25 94 GLU A CA 1
ATOM 767 C C . GLU A 1 94 ? 12.008 -5.410 -8.313 1.00 90.25 94 GLU A C 1
ATOM 769 O O . GLU A 1 94 ? 12.995 -4.734 -8.599 1.00 90.25 94 GLU A O 1
ATOM 774 N N . TYR A 1 95 ? 10.885 -4.859 -7.846 1.00 88.81 95 TYR A N 1
ATOM 775 C CA . TYR A 1 95 ? 10.760 -3.430 -7.583 1.00 88.81 95 TYR A CA 1
ATOM 776 C C . TYR A 1 95 ? 11.767 -2.964 -6.517 1.00 88.81 95 TYR A C 1
ATOM 778 O O . TYR A 1 95 ? 12.489 -1.984 -6.722 1.00 88.81 95 TYR A O 1
ATOM 786 N N . ALA A 1 96 ? 11.859 -3.679 -5.392 1.00 86.25 96 ALA A N 1
ATOM 787 C CA . ALA A 1 96 ? 12.774 -3.344 -4.304 1.00 86.25 96 ALA A CA 1
ATOM 788 C C . ALA A 1 96 ? 14.246 -3.388 -4.745 1.00 86.25 96 ALA A C 1
ATOM 790 O O . ALA A 1 96 ? 15.037 -2.525 -4.360 1.00 86.25 96 ALA A O 1
ATOM 791 N N . ASP A 1 97 ? 14.622 -4.355 -5.577 1.00 89.12 97 ASP A N 1
ATOM 792 C CA . ASP A 1 97 ? 15.991 -4.519 -6.061 1.00 89.12 97 ASP A CA 1
ATOM 793 C C . ASP A 1 97 ? 16.413 -3.386 -7.001 1.00 89.12 97 ASP A C 1
ATOM 795 O O . ASP A 1 97 ? 17.555 -2.918 -6.925 1.00 89.12 97 ASP A O 1
ATOM 799 N N . ILE A 1 98 ? 15.487 -2.853 -7.806 1.00 90.56 98 ILE A N 1
ATOM 800 C CA . ILE A 1 98 ? 15.728 -1.627 -8.577 1.00 90.56 98 ILE A CA 1
ATOM 801 C C . ILE A 1 98 ? 16.021 -0.467 -7.618 1.00 90.56 98 ILE A C 1
ATOM 803 O O . ILE A 1 98 ? 17.035 0.210 -7.775 1.00 90.56 98 ILE A O 1
ATOM 807 N N . PHE A 1 99 ? 15.203 -0.264 -6.581 1.00 85.75 99 PHE A N 1
ATOM 808 C CA . PHE A 1 99 ? 15.424 0.820 -5.615 1.00 85.75 99 PHE A CA 1
ATOM 809 C C . PHE A 1 99 ? 16.782 0.726 -4.907 1.00 85.75 99 PHE A C 1
ATOM 811 O O . PHE A 1 99 ? 17.501 1.728 -4.793 1.00 85.75 99 PHE A O 1
ATOM 81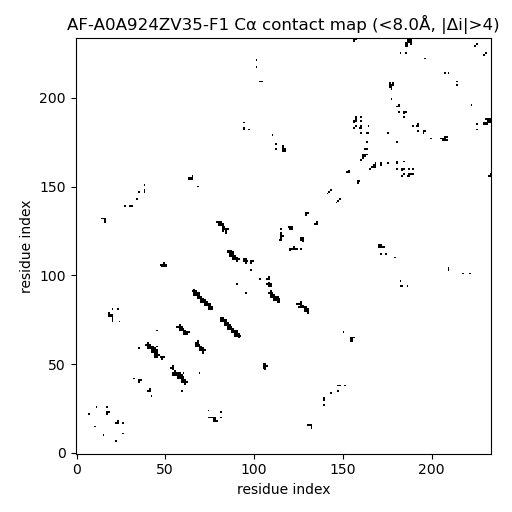8 N N . LYS A 1 100 ? 17.171 -0.485 -4.494 1.00 85.19 100 LYS A N 1
ATOM 819 C CA . LYS A 1 100 ? 18.474 -0.753 -3.872 1.00 85.19 100 LYS A CA 1
ATOM 820 C C . LYS A 1 100 ? 19.634 -0.467 -4.818 1.00 85.19 100 LYS A C 1
ATOM 822 O O . LYS A 1 100 ? 20.617 0.134 -4.385 1.00 85.19 100 LYS A O 1
ATOM 827 N N . ARG A 1 101 ? 19.528 -0.836 -6.102 1.00 89.19 101 ARG A N 1
ATOM 828 C CA . ARG A 1 101 ? 20.594 -0.618 -7.102 1.00 89.19 101 ARG A CA 1
ATOM 829 C C . ARG A 1 101 ? 20.978 0.854 -7.223 1.00 89.19 101 ARG A C 1
ATOM 831 O O . ARG A 1 101 ? 22.152 1.177 -7.379 1.00 89.19 101 ARG A O 1
ATOM 838 N N . PHE A 1 102 ? 19.998 1.744 -7.115 1.00 86.81 102 PHE A N 1
ATOM 839 C CA . PHE A 1 102 ? 20.220 3.186 -7.182 1.00 86.81 102 PHE A CA 1
ATOM 840 C C . PHE A 1 102 ? 20.456 3.820 -5.813 1.00 86.81 102 PHE A C 1
ATOM 842 O O . PHE A 1 102 ? 20.653 5.030 -5.746 1.00 86.81 102 PHE A O 1
ATOM 849 N N . ASN A 1 103 ? 20.490 3.049 -4.722 1.00 82.25 103 ASN A N 1
ATOM 850 C CA . ASN A 1 103 ? 20.689 3.551 -3.363 1.00 82.25 103 ASN A CA 1
ATOM 851 C C . ASN A 1 103 ? 19.722 4.708 -3.034 1.00 82.25 103 ASN A C 1
ATOM 853 O O . ASN A 1 103 ? 20.139 5.780 -2.580 1.00 82.25 103 ASN A O 1
ATOM 857 N N . PHE A 1 104 ? 18.447 4.556 -3.401 1.00 79.06 104 PHE A N 1
ATOM 858 C CA . PHE A 1 104 ? 17.390 5.469 -2.958 1.00 79.06 104 PHE A CA 1
ATOM 859 C C . PHE A 1 104 ? 17.139 5.293 -1.449 1.00 79.06 104 PHE A C 1
ATOM 861 O O . PHE A 1 104 ? 17.624 4.335 -0.841 1.00 79.06 104 PHE A O 1
ATOM 868 N N . LYS A 1 105 ? 16.453 6.247 -0.803 1.00 69.19 105 LYS A N 1
ATOM 869 C CA . LYS A 1 105 ? 16.306 6.233 0.663 1.00 69.19 105 LYS A CA 1
ATOM 870 C C . LYS A 1 105 ? 15.576 4.958 1.118 1.00 69.19 105 LYS A C 1
ATOM 872 O O . LYS A 1 105 ? 14.591 4.521 0.523 1.00 69.19 105 LYS A O 1
ATOM 877 N N . ARG A 1 106 ? 16.066 4.357 2.208 1.00 61.78 106 ARG A N 1
ATOM 878 C CA . ARG A 1 106 ? 15.536 3.104 2.772 1.00 61.78 106 ARG A CA 1
ATOM 879 C C . ARG A 1 106 ? 14.059 3.258 3.137 1.00 61.78 106 ARG A C 1
ATOM 881 O O . ARG A 1 106 ? 13.723 4.146 3.903 1.00 61.78 106 ARG A O 1
ATOM 888 N N . GLY A 1 107 ? 13.196 2.373 2.645 1.00 62.25 107 GLY A N 1
ATOM 889 C CA . GLY A 1 107 ? 11.742 2.452 2.846 1.00 62.25 107 GLY A CA 1
ATOM 890 C C . GLY A 1 107 ? 10.965 2.888 1.601 1.00 62.25 107 GLY A C 1
ATOM 891 O O . GLY A 1 107 ? 9.750 2.754 1.580 1.00 62.25 107 GLY A O 1
ATOM 892 N N . GLU A 1 108 ? 11.637 3.327 0.533 1.00 66.88 108 GLU A N 1
ATOM 893 C CA . GLU A 1 108 ? 10.999 3.553 -0.776 1.00 66.88 108 GLU A CA 1
ATOM 894 C C . GLU A 1 108 ? 10.860 2.276 -1.624 1.00 66.88 108 GLU A C 1
ATOM 896 O O . GLU A 1 108 ? 10.153 2.273 -2.628 1.00 66.88 108 GLU A O 1
ATOM 901 N N . GLU A 1 109 ? 11.481 1.182 -1.172 1.00 67.94 109 GLU A N 1
ATOM 902 C CA . GLU A 1 109 ? 11.430 -0.168 -1.759 1.00 67.94 109 GLU A CA 1
ATOM 903 C C . GLU A 1 109 ? 10.035 -0.814 -1.697 1.00 67.94 109 GLU A C 1
ATOM 905 O O . GLU A 1 109 ? 9.811 -1.864 -2.292 1.00 67.94 109 GLU A O 1
ATOM 910 N N . MET A 1 110 ? 9.096 -0.203 -0.973 1.00 69.38 110 MET A N 1
ATOM 911 C CA . MET A 1 110 ? 7.698 -0.615 -0.929 1.00 69.38 110 MET A CA 1
ATOM 912 C C . MET A 1 110 ? 6.812 0.456 -1.544 1.00 69.38 110 MET A C 1
ATOM 914 O O . MET A 1 110 ? 6.937 1.652 -1.261 1.00 69.38 110 MET A O 1
ATOM 918 N N . LEU A 1 111 ? 5.862 0.004 -2.353 1.00 70.38 111 LEU A N 1
ATOM 919 C CA . LEU A 1 111 ? 4.790 0.852 -2.829 1.00 70.38 111 LEU A CA 1
ATOM 920 C C . LEU A 1 111 ? 3.757 0.959 -1.709 1.00 70.38 111 LEU A C 1
ATOM 922 O O . LEU A 1 111 ? 2.926 0.078 -1.520 1.00 70.38 111 LEU A O 1
ATOM 926 N N . CYS A 1 112 ? 3.816 2.041 -0.946 1.00 65.38 112 CYS A N 1
ATOM 927 C CA . CYS A 1 112 ? 2.793 2.335 0.049 1.00 65.38 112 CYS A CA 1
ATOM 928 C C . CYS A 1 112 ? 1.716 3.217 -0.557 1.00 65.38 112 CYS A C 1
ATOM 930 O O . CYS A 1 112 ? 2.029 4.255 -1.142 1.00 65.38 112 CYS A O 1
ATOM 932 N N . THR A 1 113 ? 0.468 2.826 -0.340 1.00 60.34 113 THR A N 1
ATOM 933 C CA . THR A 1 113 ? -0.687 3.694 -0.507 1.00 60.34 113 THR A CA 1
ATOM 934 C C . THR A 1 113 ? -1.379 3.791 0.841 1.00 60.34 113 THR A C 1
ATOM 936 O O . THR A 1 113 ? -1.759 2.800 1.465 1.00 60.34 113 THR A O 1
ATOM 939 N N . SER A 1 114 ? -1.488 5.004 1.358 1.00 55.38 114 SER A N 1
ATOM 940 C CA . SER A 1 114 ? -2.387 5.235 2.469 1.00 55.38 114 SER A CA 1
ATOM 941 C C . SER A 1 114 ? -3.790 5.413 1.886 1.00 55.38 114 SER A C 1
ATOM 943 O O . SER A 1 114 ? -3.976 5.965 0.804 1.00 55.38 114 SER A O 1
ATOM 945 N N . LEU A 1 115 ? -4.806 5.002 2.637 1.00 51.72 115 LEU A N 1
ATOM 946 C CA . LEU A 1 115 ? -6.203 5.180 2.250 1.00 51.72 115 LEU A CA 1
ATOM 947 C C . LEU A 1 115 ? -6.823 6.586 2.361 1.00 51.72 115 LEU A C 1
ATOM 949 O O . LEU A 1 115 ? -7.988 6.694 1.973 1.00 51.72 115 LEU A O 1
ATOM 953 N N . PRO A 1 116 ? -6.166 7.678 2.828 1.00 47.94 116 PRO A N 1
ATOM 954 C CA . PRO A 1 116 ? -6.822 8.978 2.863 1.00 47.94 116 PRO A CA 1
ATOM 955 C C . PRO A 1 116 ? -7.121 9.551 1.462 1.00 47.94 116 PRO A C 1
ATOM 957 O O . PRO A 1 116 ? -7.713 10.619 1.347 1.00 47.94 116 PRO A O 1
ATOM 960 N N . SER A 1 117 ? -6.783 8.819 0.397 1.00 44.94 117 SER A N 1
ATOM 961 C CA . SER A 1 117 ? -7.142 9.116 -0.990 1.00 44.94 117 SER A CA 1
ATOM 962 C C . SER A 1 117 ? -8.538 8.603 -1.401 1.00 44.94 117 SER A C 1
ATOM 964 O O . SER A 1 117 ? -9.107 9.077 -2.386 1.00 44.94 117 SER A O 1
ATOM 966 N N . TYR A 1 118 ? -9.150 7.682 -0.642 1.00 47.41 118 TYR A N 1
ATOM 967 C CA . TYR A 1 118 ? -10.527 7.246 -0.898 1.00 47.41 118 TYR A CA 1
ATOM 968 C C . TYR A 1 118 ? -11.500 8.239 -0.252 1.00 47.41 118 TYR A C 1
ATOM 970 O O . TYR A 1 118 ? -11.511 8.388 0.973 1.00 47.41 118 TYR A O 1
ATOM 978 N N . LYS A 1 119 ? -12.323 8.931 -1.059 1.00 44.44 119 LYS A N 1
ATOM 979 C CA . LYS A 1 119 ? -13.355 9.880 -0.584 1.00 44.44 119 LYS A CA 1
ATOM 980 C C . LYS A 1 119 ? -14.139 9.273 0.594 1.00 44.44 119 LYS A C 1
ATOM 982 O O . LYS A 1 119 ? -14.967 8.389 0.394 1.00 44.44 119 LYS A O 1
ATOM 987 N N . GLY A 1 120 ? -13.867 9.746 1.813 1.00 47.84 120 GLY A N 1
ATOM 988 C CA . GLY A 1 120 ? -14.469 9.243 3.057 1.00 47.84 120 GLY A CA 1
ATOM 989 C C . GLY A 1 120 ? -13.468 8.981 4.188 1.00 47.84 120 GLY A C 1
ATOM 990 O O . GLY A 1 120 ? -13.835 9.098 5.355 1.00 47.84 120 GLY A O 1
ATOM 991 N N . PHE A 1 121 ? -12.195 8.726 3.873 1.00 52.78 121 PHE A N 1
ATOM 992 C CA . PHE A 1 121 ? -11.112 8.645 4.856 1.00 52.78 121 PHE A CA 1
ATOM 993 C C . PHE A 1 121 ? -10.295 9.948 4.798 1.00 52.78 121 PHE A C 1
ATOM 995 O O . PHE A 1 121 ? -9.852 10.367 3.741 1.00 52.78 121 PHE A O 1
ATOM 1002 N N . SER A 1 122 ? -10.202 10.661 5.924 1.00 49.41 122 SER A N 1
ATOM 1003 C CA . SER A 1 122 ? -9.690 12.043 6.044 1.00 49.41 122 SER A CA 1
ATOM 1004 C C . SER A 1 122 ? -8.440 12.380 5.214 1.00 49.41 122 SER A C 1
ATOM 1006 O O . SER A 1 122 ? -7.404 11.752 5.390 1.00 49.41 122 SER A O 1
ATOM 1008 N N . ARG A 1 123 ? -8.498 13.495 4.471 1.00 49.34 123 ARG A N 1
ATOM 1009 C CA . ARG A 1 123 ? -7.421 14.094 3.651 1.00 49.34 123 ARG A CA 1
ATOM 1010 C C . ARG A 1 123 ? -6.129 14.455 4.413 1.00 49.34 123 ARG A C 1
ATOM 1012 O O . ARG A 1 123 ? -5.110 14.733 3.803 1.00 49.34 123 ARG A O 1
ATOM 1019 N N . ASN A 1 124 ? -6.155 14.458 5.750 1.00 54.97 124 ASN A N 1
ATOM 1020 C CA . ASN A 1 124 ? -5.028 14.893 6.591 1.00 54.97 124 ASN A CA 1
ATOM 1021 C C . ASN A 1 124 ? -4.396 13.742 7.395 1.00 54.97 124 ASN A C 1
ATOM 1023 O O . ASN A 1 124 ? -3.777 13.977 8.432 1.00 54.97 124 ASN A O 1
ATOM 1027 N N . GLY A 1 125 ? -4.615 12.486 6.989 1.00 59.06 125 GLY A N 1
ATOM 1028 C CA . GLY A 1 125 ? -4.014 11.314 7.640 1.00 59.06 125 GLY A CA 1
ATOM 1029 C C . GLY A 1 125 ? -4.555 10.992 9.041 1.00 59.06 125 GLY A C 1
ATOM 1030 O O . GLY A 1 125 ? -4.064 10.071 9.684 1.00 59.06 125 GLY A O 1
ATOM 1031 N N . GLN A 1 126 ? -5.577 11.709 9.521 1.00 62.81 126 GLN A N 1
ATOM 1032 C CA . GLN A 1 126 ? -6.147 11.504 10.862 1.00 62.81 126 GLN A CA 1
ATOM 1033 C C . GLN A 1 126 ? -7.337 10.531 10.904 1.00 62.81 126 GLN A C 1
ATOM 1035 O O . GLN A 1 126 ? -7.966 10.380 11.949 1.00 62.81 126 GLN A O 1
ATOM 1040 N N . GLY A 1 127 ? -7.684 9.890 9.784 1.00 69.56 127 GLY A N 1
ATOM 1041 C CA . GLY A 1 127 ? -8.878 9.042 9.681 1.00 69.56 127 GLY A CA 1
ATOM 1042 C C . GLY A 1 127 ? -10.201 9.791 9.953 1.00 69.56 127 GLY A C 1
ATOM 1043 O O . GLY A 1 127 ? -10.202 10.966 10.341 1.00 69.56 127 GLY A O 1
ATOM 1044 N N . PRO A 1 128 ? -11.357 9.160 9.698 1.00 79.00 128 PRO A N 1
ATOM 1045 C CA . PRO A 1 128 ? -12.653 9.691 10.116 1.00 79.00 128 PRO A CA 1
ATOM 1046 C C . PRO A 1 128 ? -12.797 9.647 11.648 1.00 79.00 128 PRO A C 1
ATOM 1048 O O . PRO A 1 128 ? -12.258 8.758 12.309 1.00 79.00 128 PRO A O 1
ATOM 1051 N N . ARG A 1 129 ? -13.527 10.619 12.207 1.00 88.25 129 ARG A N 1
ATOM 1052 C CA . ARG A 1 129 ? -13.926 10.624 13.623 1.00 88.25 129 ARG A CA 1
ATOM 1053 C C . ARG A 1 129 ? -15.021 9.573 13.839 1.00 88.25 129 ARG A C 1
ATOM 1055 O O . ARG A 1 129 ? -15.933 9.487 13.026 1.00 88.25 129 ARG A O 1
ATOM 1062 N N . ILE A 1 130 ? -14.924 8.819 14.932 1.00 90.88 130 ILE A N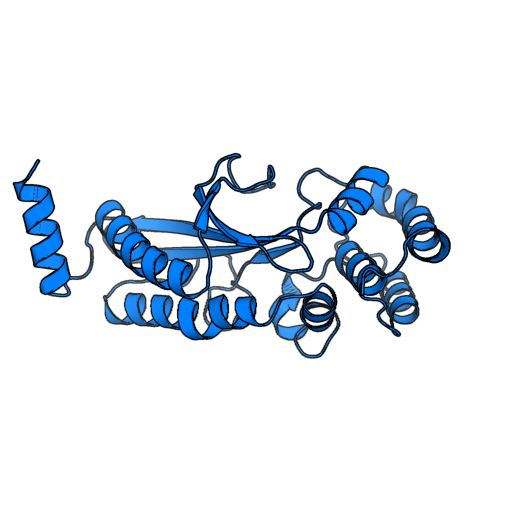 1
ATOM 1063 C CA . ILE A 1 130 ? -15.835 7.731 15.300 1.00 90.88 130 ILE A CA 1
ATOM 1064 C C . ILE A 1 130 ? -16.322 7.973 16.727 1.00 90.88 130 ILE A C 1
ATOM 1066 O O . ILE A 1 130 ? -15.530 8.002 17.668 1.00 90.88 130 ILE A O 1
ATOM 1070 N N . THR A 1 131 ? -17.622 8.163 16.886 1.00 93.00 131 THR A N 1
ATOM 1071 C CA . THR A 1 131 ? -18.286 8.547 18.141 1.00 93.00 131 THR A CA 1
ATOM 1072 C C . THR A 1 131 ? -19.408 7.598 18.543 1.00 93.00 131 THR A C 1
ATOM 1074 O O . THR A 1 131 ? -19.928 7.699 19.651 1.00 93.00 131 THR A O 1
ATOM 1077 N N . ASN A 1 132 ? -19.800 6.685 17.654 1.00 92.06 132 ASN A N 1
ATOM 1078 C CA . ASN A 1 132 ? -20.856 5.715 17.902 1.00 92.06 132 ASN A CA 1
ATOM 1079 C C . ASN A 1 132 ? -20.659 4.431 17.076 1.00 92.06 132 ASN A C 1
ATOM 1081 O O . ASN A 1 132 ? -19.822 4.354 16.172 1.00 92.06 132 ASN A O 1
ATOM 1085 N N . MET A 1 133 ? -21.460 3.409 17.392 1.00 91.62 133 MET A N 1
ATOM 1086 C CA . MET A 1 133 ? -21.387 2.095 16.744 1.00 91.62 133 MET A CA 1
ATOM 1087 C C . MET A 1 133 ? -21.749 2.120 15.259 1.00 91.62 133 MET A C 1
ATOM 1089 O O . MET A 1 133 ? -21.188 1.344 14.490 1.00 91.62 133 MET A O 1
ATOM 1093 N N . GLY A 1 134 ? -22.664 2.999 14.842 1.00 90.69 134 GLY A N 1
ATOM 1094 C CA . GLY A 1 134 ? -23.058 3.123 13.439 1.00 90.69 134 GLY A CA 1
ATOM 1095 C C . GLY A 1 134 ? -21.887 3.566 12.564 1.00 90.69 134 GLY A C 1
ATOM 1096 O O . GLY A 1 134 ? -21.609 2.943 11.542 1.00 90.69 134 GLY A O 1
ATOM 1097 N N . GLU A 1 135 ? -21.149 4.583 13.011 1.00 91.38 135 GLU A N 1
ATOM 1098 C CA . GLU A 1 135 ? -19.938 5.074 12.341 1.00 91.38 135 GLU A CA 1
ATOM 1099 C C . GLU A 1 135 ? -18.837 4.010 12.292 1.00 91.38 135 GLU A C 1
ATOM 1101 O O . GLU A 1 135 ? -18.220 3.807 11.245 1.00 91.38 135 GLU A O 1
ATOM 1106 N N . LEU A 1 136 ? -18.614 3.294 13.401 1.00 90.75 136 LEU A N 1
ATOM 1107 C CA . LEU A 1 136 ? -17.628 2.215 13.451 1.00 90.75 136 LEU A CA 1
ATOM 1108 C C . LEU A 1 136 ? -17.973 1.092 12.467 1.00 90.75 136 LEU A C 1
ATOM 1110 O O . LEU A 1 136 ? -17.120 0.674 11.688 1.00 90.75 136 LEU A O 1
ATOM 1114 N N . ASN A 1 137 ? -19.224 0.632 12.477 1.00 90.69 137 ASN A N 1
ATOM 1115 C CA . ASN A 1 137 ? -19.684 -0.421 11.578 1.00 90.69 137 ASN A CA 1
ATOM 1116 C C . ASN A 1 137 ? -19.585 0.017 10.112 1.00 90.69 137 ASN A C 1
ATOM 1118 O O . ASN A 1 137 ? -19.112 -0.758 9.290 1.00 90.69 137 ASN A O 1
ATOM 1122 N N . ALA A 1 138 ? -19.941 1.265 9.791 1.00 89.19 138 ALA A N 1
ATOM 1123 C CA . ALA A 1 138 ? -19.804 1.799 8.437 1.00 89.19 138 ALA A CA 1
ATOM 1124 C C . ALA A 1 138 ? -18.343 1.806 7.957 1.00 89.19 138 ALA A C 1
ATOM 1126 O O . ALA A 1 138 ? -18.069 1.484 6.802 1.00 89.19 138 ALA A O 1
ATOM 1127 N N . ILE A 1 139 ? -17.395 2.136 8.840 1.00 88.06 139 ILE A N 1
ATOM 1128 C CA . ILE A 1 139 ? -15.963 2.091 8.521 1.00 88.06 139 ILE A CA 1
ATOM 1129 C C . ILE A 1 139 ? -15.486 0.657 8.318 1.00 88.06 139 ILE A C 1
ATOM 1131 O O . ILE A 1 139 ? -14.787 0.395 7.345 1.00 88.06 139 ILE A O 1
ATOM 1135 N N . ILE A 1 140 ? -15.869 -0.267 9.202 1.00 90.00 140 ILE A N 1
ATOM 1136 C CA . ILE A 1 140 ? -15.512 -1.685 9.080 1.00 90.00 140 ILE A CA 1
ATOM 1137 C C . ILE A 1 140 ? -16.051 -2.251 7.757 1.00 90.00 140 ILE A C 1
ATOM 1139 O O . ILE A 1 140 ? -15.280 -2.824 6.994 1.00 90.00 140 ILE A O 1
ATOM 1143 N N . SER A 1 141 ? -17.321 -2.005 7.425 1.00 89.88 141 SER A N 1
ATOM 1144 C CA . SER A 1 141 ? -17.907 -2.414 6.141 1.00 89.88 141 SER A CA 1
ATOM 1145 C C . SER A 1 141 ? -17.188 -1.789 4.946 1.00 89.88 141 SER A C 1
ATOM 1147 O O . SER A 1 141 ? -16.906 -2.477 3.973 1.00 89.88 141 SER A O 1
ATOM 1149 N N . ALA A 1 142 ? -16.819 -0.506 5.013 1.00 86.88 142 ALA A N 1
ATOM 1150 C CA . ALA A 1 142 ? -16.069 0.134 3.934 1.00 86.88 142 ALA A CA 1
ATOM 1151 C C . ALA A 1 142 ? -14.670 -0.478 3.744 1.00 86.88 142 ALA A C 1
ATOM 1153 O O . ALA A 1 142 ? -14.192 -0.560 2.611 1.00 86.88 142 ALA A O 1
ATOM 1154 N N . ILE A 1 143 ? -14.013 -0.909 4.825 1.00 88.00 143 ILE A N 1
ATOM 1155 C CA . ILE A 1 143 ? -12.745 -1.641 4.740 1.00 88.00 143 ILE A CA 1
ATOM 1156 C C . ILE A 1 143 ? -12.965 -2.982 4.023 1.00 88.00 143 ILE A C 1
ATOM 1158 O O . ILE A 1 143 ? -12.210 -3.310 3.116 1.00 88.00 143 ILE A O 1
ATOM 1162 N N . ASP A 1 144 ? -14.013 -3.726 4.358 1.00 91.31 144 ASP A N 1
ATOM 1163 C CA . ASP A 1 144 ? -14.306 -5.025 3.733 1.00 91.31 144 ASP A CA 1
ATOM 1164 C C . ASP A 1 144 ? -14.644 -4.886 2.235 1.00 91.31 144 ASP A C 1
ATOM 1166 O O . ASP A 1 144 ? -13.921 -5.325 1.333 1.00 91.31 144 ASP A O 1
ATOM 1170 N N . GLU A 1 145 ? -15.730 -4.164 1.964 1.00 88.50 145 GLU A N 1
ATOM 1171 C CA . GLU A 1 145 ? -16.410 -4.137 0.668 1.00 88.50 145 GLU A CA 1
ATOM 1172 C C . GLU A 1 145 ? -15.640 -3.356 -0.393 1.00 88.50 145 GLU A C 1
ATOM 1174 O O . GLU A 1 145 ? -15.830 -3.566 -1.590 1.00 88.50 145 GLU A O 1
ATOM 1179 N N . LYS A 1 146 ? -14.798 -2.407 0.028 1.00 84.31 146 LYS A N 1
ATOM 1180 C CA . LYS A 1 146 ? -14.092 -1.514 -0.899 1.00 84.31 146 LYS A CA 1
ATOM 1181 C C . LYS A 1 146 ? -12.603 -1.763 -0.871 1.00 84.31 146 LYS A C 1
ATOM 1183 O O . LYS A 1 146 ? -11.994 -1.915 -1.923 1.00 84.31 146 LYS A O 1
ATOM 1188 N N . VAL A 1 147 ? -12.013 -1.791 0.319 1.00 84.81 147 VAL A N 1
ATOM 1189 C CA . VAL A 1 147 ? -10.557 -1.824 0.452 1.00 84.81 147 VAL A CA 1
ATOM 1190 C C . VAL A 1 147 ? -10.005 -3.224 0.226 1.00 84.81 147 VAL A C 1
ATOM 1192 O O . VAL A 1 147 ? -9.200 -3.424 -0.682 1.00 84.81 147 VAL A O 1
ATOM 1195 N N . LEU A 1 148 ? -10.424 -4.189 1.043 1.00 89.50 148 LEU A N 1
ATOM 1196 C CA . LEU A 1 148 ? -9.916 -5.555 0.949 1.00 89.50 148 LEU A CA 1
ATOM 1197 C C . LEU A 1 148 ? -10.371 -6.209 -0.357 1.00 89.50 148 LEU A C 1
ATOM 1199 O O . LEU A 1 148 ? -9.573 -6.855 -1.031 1.00 89.50 148 LEU A O 1
ATOM 1203 N N . THR A 1 149 ? -11.598 -5.913 -0.788 1.00 89.81 149 THR A N 1
ATOM 1204 C CA . THR A 1 149 ? -12.092 -6.309 -2.112 1.00 89.81 149 THR A CA 1
ATOM 1205 C C . THR A 1 149 ? -11.247 -5.725 -3.250 1.00 89.81 149 THR A C 1
ATOM 1207 O O . THR A 1 149 ? -10.915 -6.449 -4.183 1.00 89.81 149 THR A O 1
ATOM 1210 N N . LEU A 1 150 ? -10.830 -4.451 -3.206 1.00 86.38 150 LEU A N 1
ATOM 1211 C CA . LEU A 1 150 ? -9.896 -3.911 -4.208 1.00 86.38 150 LEU A CA 1
ATOM 1212 C C . LEU A 1 150 ? -8.576 -4.691 -4.201 1.00 86.38 150 LEU A C 1
ATOM 1214 O O . LEU A 1 150 ? -8.091 -5.079 -5.258 1.00 86.38 150 LEU A O 1
ATOM 1218 N N . HIS A 1 151 ? -8.018 -4.964 -3.022 1.00 89.38 151 HIS A N 1
ATOM 1219 C CA . HIS A 1 151 ? -6.787 -5.742 -2.892 1.00 89.38 151 HIS A CA 1
ATOM 1220 C C . HIS A 1 1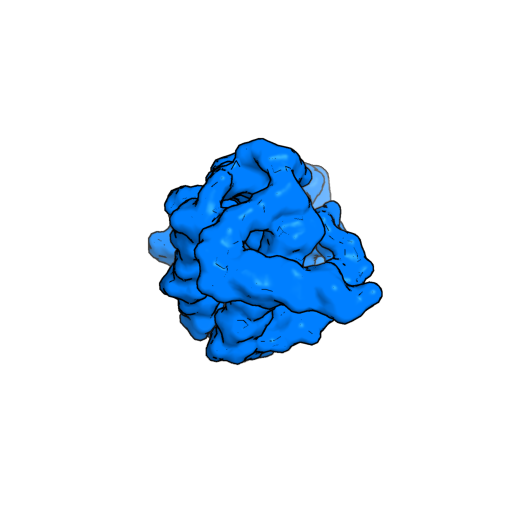51 ? -6.905 -7.152 -3.485 1.00 89.38 151 HIS A C 1
ATOM 1222 O O . HIS A 1 151 ? -5.948 -7.637 -4.088 1.00 89.38 151 HIS A O 1
ATOM 1228 N N . ASP A 1 152 ? -8.071 -7.789 -3.403 1.00 92.12 152 ASP A N 1
ATOM 1229 C CA . ASP A 1 152 ? -8.298 -9.079 -4.059 1.00 92.12 152 ASP A CA 1
ATOM 1230 C C . ASP A 1 152 ? -8.151 -9.015 -5.579 1.00 92.12 152 ASP A C 1
ATOM 1232 O O . ASP A 1 152 ? -7.711 -9.993 -6.178 1.00 92.12 152 ASP A O 1
ATOM 1236 N N . HIS A 1 153 ? -8.423 -7.868 -6.199 1.00 90.38 153 HIS A N 1
ATOM 1237 C CA . HIS A 1 153 ? -8.240 -7.678 -7.639 1.00 90.38 153 HIS A CA 1
ATOM 1238 C C . HIS A 1 153 ? -6.796 -7.325 -8.021 1.00 90.38 153 HIS A C 1
ATOM 1240 O O . HIS A 1 153 ? -6.407 -7.518 -9.166 1.00 90.38 153 HIS A O 1
ATOM 1246 N N . LEU A 1 154 ? -5.982 -6.837 -7.081 1.00 91.06 154 LEU A N 1
ATOM 1247 C CA . LEU A 1 154 ? -4.596 -6.430 -7.331 1.00 91.06 154 LEU A CA 1
ATOM 1248 C C . LEU A 1 154 ? -3.634 -7.624 -7.212 1.00 91.06 154 LEU A C 1
ATOM 1250 O O . LEU A 1 154 ? -2.855 -7.712 -6.263 1.00 91.06 154 LEU A O 1
ATOM 1254 N N . GLN A 1 155 ? -3.697 -8.574 -8.145 1.00 92.88 155 GLN A N 1
ATOM 1255 C CA . GLN A 1 155 ? -2.925 -9.825 -8.065 1.00 92.88 155 GLN A CA 1
ATOM 1256 C C . GLN A 1 155 ? -1.580 -9.770 -8.789 1.00 92.88 155 GLN A C 1
ATOM 1258 O O . GLN A 1 155 ? -0.662 -10.520 -8.444 1.00 92.88 155 GLN A O 1
ATOM 1263 N N . THR A 1 156 ? -1.441 -8.888 -9.773 1.00 93.31 156 THR A N 1
ATOM 1264 C CA . THR A 1 156 ? -0.284 -8.788 -10.668 1.00 93.31 156 THR A CA 1
ATOM 1265 C C . THR A 1 156 ? 0.306 -7.379 -10.666 1.00 93.31 156 THR A C 1
ATOM 1267 O O . THR A 1 156 ? -0.335 -6.417 -10.241 1.00 93.31 156 THR A O 1
ATOM 1270 N N . ILE A 1 157 ? 1.537 -7.234 -11.166 1.00 91.56 157 ILE A N 1
ATOM 1271 C CA . ILE A 1 157 ? 2.158 -5.910 -11.302 1.00 91.56 157 ILE A CA 1
ATOM 1272 C C . ILE A 1 157 ? 1.407 -5.039 -12.324 1.00 91.56 157 ILE A C 1
ATOM 1274 O O . ILE A 1 157 ? 1.392 -3.822 -12.181 1.00 91.56 157 ILE A O 1
ATOM 1278 N N . SER A 1 158 ? 0.731 -5.653 -13.302 1.00 92.44 158 SER A N 1
ATOM 1279 C CA . SER A 1 158 ? -0.145 -4.977 -14.267 1.00 92.44 158 SER A CA 1
ATOM 1280 C C . SER A 1 158 ? -1.352 -4.342 -13.598 1.00 92.44 158 SER A C 1
ATOM 1282 O O . SER A 1 158 ? -1.749 -3.242 -13.967 1.00 92.44 158 SER A O 1
ATOM 1284 N N . ASP A 1 159 ? -1.929 -5.010 -12.597 1.00 90.88 159 ASP A N 1
ATOM 1285 C CA . ASP A 1 159 ? -3.069 -4.468 -11.855 1.00 90.88 159 ASP A CA 1
ATOM 1286 C C . ASP A 1 159 ? -2.640 -3.235 -11.049 1.00 90.88 159 ASP A C 1
ATOM 1288 O O . ASP A 1 159 ? -3.355 -2.236 -10.988 1.00 90.88 159 ASP A O 1
ATOM 1292 N N . ILE A 1 160 ? -1.430 -3.275 -10.481 1.00 88.50 160 ILE A N 1
ATOM 1293 C CA . ILE A 1 160 ? -0.813 -2.137 -9.789 1.00 88.50 160 ILE A CA 1
ATOM 1294 C C . ILE A 1 160 ? -0.483 -1.002 -10.768 1.00 88.50 160 ILE A C 1
ATOM 1296 O O . ILE A 1 160 ? -0.718 0.167 -10.462 1.00 88.50 160 ILE A O 1
ATOM 1300 N N . ASP A 1 161 ? 0.031 -1.324 -11.954 1.00 89.81 161 ASP A N 1
ATOM 1301 C CA . ASP A 1 161 ? 0.256 -0.347 -13.017 1.00 89.81 161 ASP A CA 1
ATOM 1302 C C . ASP A 1 161 ? -1.055 0.320 -13.452 1.00 89.81 161 ASP A C 1
ATOM 1304 O O . ASP A 1 161 ? -1.131 1.543 -13.485 1.00 89.81 161 ASP A O 1
ATOM 1308 N N . ALA A 1 162 ? -2.125 -0.444 -13.673 1.00 87.81 162 ALA A N 1
ATOM 1309 C CA . ALA A 1 162 ? -3.442 0.100 -13.995 1.00 87.81 162 ALA A CA 1
ATOM 1310 C C . ALA A 1 162 ? -4.015 0.975 -12.864 1.00 87.81 162 ALA A C 1
ATOM 1312 O O . ALA A 1 162 ? -4.718 1.955 -13.132 1.00 87.81 162 ALA A O 1
ATOM 1313 N N . LEU A 1 163 ? -3.695 0.654 -11.607 1.00 83.56 163 LEU A N 1
ATOM 1314 C CA . LEU A 1 163 ? -4.084 1.445 -10.442 1.00 83.56 163 LEU A CA 1
ATOM 1315 C C . LEU A 1 163 ? -3.406 2.825 -10.425 1.00 83.56 163 LEU A C 1
ATOM 1317 O O . LEU A 1 163 ? -4.053 3.822 -10.113 1.00 83.56 163 LEU A O 1
ATOM 1321 N N . ILE A 1 164 ? -2.111 2.879 -10.751 1.00 81.25 164 ILE A N 1
ATOM 1322 C CA . ILE A 1 164 ? -1.272 4.084 -10.621 1.00 81.25 164 ILE A CA 1
ATOM 1323 C C . ILE A 1 164 ? -1.244 4.913 -11.907 1.00 81.25 164 ILE A C 1
ATOM 1325 O O . ILE A 1 164 ? -1.278 6.138 -11.847 1.00 81.25 164 ILE A O 1
ATOM 1329 N N . ASN A 1 165 ? -1.168 4.246 -13.056 1.00 80.00 165 ASN A N 1
ATOM 1330 C CA . ASN A 1 165 ? -0.948 4.829 -14.381 1.00 80.00 165 ASN A CA 1
ATOM 1331 C C . ASN A 1 165 ? -2.188 4.744 -15.287 1.00 80.00 165 ASN A C 1
ATOM 1333 O O . ASN A 1 165 ? -2.170 5.250 -16.412 1.00 80.00 165 ASN A O 1
ATOM 1337 N N . GLY A 1 166 ? -3.254 4.086 -14.821 1.00 76.50 166 GLY A N 1
ATOM 1338 C CA . GLY A 1 166 ? -4.502 3.892 -15.556 1.00 76.50 166 GLY A CA 1
ATOM 1339 C C . GLY A 1 166 ? -5.667 4.731 -15.028 1.00 76.50 166 GLY A C 1
ATOM 1340 O O . GLY A 1 166 ? -5.495 5.752 -14.366 1.00 76.50 166 GLY A O 1
ATOM 1341 N N . GLY A 1 167 ? -6.893 4.285 -15.319 1.00 67.00 167 GLY A N 1
ATOM 1342 C CA . GLY A 1 167 ? -8.130 5.027 -15.026 1.00 67.00 167 GLY A CA 1
ATOM 1343 C C . GLY A 1 167 ? -8.447 5.231 -13.539 1.00 67.00 167 GLY A C 1
ATOM 1344 O O . GLY A 1 167 ? -9.407 5.926 -13.217 1.00 67.00 167 GLY A O 1
ATOM 1345 N N . PHE A 1 168 ? -7.656 4.644 -12.638 1.00 62.22 168 PHE A N 1
ATOM 1346 C CA . PHE A 1 168 ? -7.796 4.802 -11.190 1.00 62.22 168 PHE A CA 1
ATOM 1347 C C . PHE A 1 168 ? -6.764 5.756 -10.577 1.00 62.22 168 PHE A C 1
ATOM 1349 O O . PHE A 1 168 ? -6.838 6.005 -9.375 1.00 62.22 168 PHE A O 1
ATOM 1356 N N . ALA A 1 169 ? -5.861 6.338 -11.376 1.00 63.28 169 ALA A N 1
ATOM 1357 C CA . ALA A 1 169 ? -4.806 7.239 -10.901 1.00 63.28 169 ALA A CA 1
ATOM 1358 C C . ALA A 1 169 ? -5.352 8.410 -10.060 1.00 63.28 169 ALA A C 1
ATOM 1360 O O . ALA A 1 169 ? -4.742 8.820 -9.069 1.00 63.28 169 ALA A O 1
ATOM 1361 N N . ASP A 1 170 ? -6.554 8.892 -10.393 1.00 62.31 170 ASP A N 1
ATOM 1362 C CA . ASP A 1 170 ? -7.238 9.971 -9.675 1.00 62.31 170 ASP A CA 1
ATOM 1363 C C . ASP A 1 170 ? -7.566 9.633 -8.214 1.00 62.31 170 ASP A C 1
ATOM 1365 O O . ASP A 1 170 ? -7.642 10.521 -7.363 1.00 62.31 170 ASP A O 1
ATOM 1369 N N . LEU A 1 171 ? -7.717 8.345 -7.897 1.00 57.81 171 LEU A N 1
ATOM 1370 C CA . LEU A 1 171 ? -7.939 7.869 -6.533 1.00 57.81 171 LEU A CA 1
ATOM 1371 C C . LEU A 1 171 ? -6.653 7.821 -5.711 1.00 57.81 171 LEU A C 1
ATOM 1373 O O . LEU A 1 171 ? -6.742 7.624 -4.509 1.00 57.81 171 LEU A O 1
ATOM 1377 N N . PHE A 1 172 ? -5.482 7.999 -6.325 1.00 60.06 172 PHE A N 1
ATOM 1378 C CA . PHE A 1 172 ? -4.175 7.851 -5.680 1.00 60.06 172 PHE A CA 1
ATOM 1379 C C . PHE A 1 172 ? -3.268 9.073 -5.885 1.00 60.06 172 PHE A C 1
ATOM 1381 O O . PHE A 1 172 ? -2.070 8.983 -5.612 1.00 60.06 172 PHE A O 1
ATOM 1388 N N . GLN A 1 173 ? -3.817 10.225 -6.305 1.00 52.06 173 GLN A N 1
ATOM 1389 C CA . GLN A 1 173 ? -3.055 11.436 -6.668 1.00 52.06 173 GLN A CA 1
ATOM 1390 C C . GLN A 1 173 ? -2.090 11.933 -5.577 1.00 52.06 173 GLN A C 1
ATOM 1392 O O . GLN A 1 173 ? -1.027 12.458 -5.898 1.00 52.06 173 GLN A O 1
ATOM 1397 N N . GLU A 1 174 ? -2.399 11.730 -4.290 1.00 49.78 174 GLU A N 1
ATOM 1398 C CA . GLU A 1 174 ? -1.498 12.105 -3.180 1.00 49.78 174 GLU A CA 1
ATOM 1399 C C . GLU A 1 174 ? -0.240 11.214 -3.084 1.00 49.78 174 GLU A C 1
ATOM 1401 O O . GLU A 1 174 ? 0.695 11.523 -2.346 1.00 49.78 174 GLU A O 1
ATOM 1406 N N . THR A 1 175 ? -0.188 10.143 -3.878 1.00 53.25 175 THR A N 1
ATOM 1407 C CA . THR A 1 175 ? 0.893 9.151 -3.945 1.00 53.25 175 THR A CA 1
ATOM 1408 C C . THR A 1 175 ? 1.689 9.206 -5.248 1.00 53.25 175 THR A C 1
ATOM 1410 O O . THR A 1 175 ? 2.575 8.367 -5.421 1.00 53.25 175 THR A O 1
ATOM 1413 N N . TYR A 1 176 ? 1.405 10.153 -6.160 1.00 57.50 176 TYR A N 1
ATOM 1414 C CA . TYR A 1 176 ? 2.134 10.260 -7.427 1.00 57.50 176 TYR A CA 1
ATOM 1415 C C . TYR A 1 176 ? 3.610 10.564 -7.160 1.00 57.50 176 TYR A C 1
ATOM 1417 O O . TYR A 1 176 ? 4.010 11.694 -6.876 1.00 57.50 176 TYR A O 1
ATOM 1425 N N . MET A 1 177 ? 4.417 9.511 -7.219 1.00 73.44 177 MET A N 1
ATOM 1426 C CA . MET A 1 177 ? 5.861 9.563 -7.104 1.00 73.44 177 MET A CA 1
ATOM 1427 C C . MET A 1 177 ? 6.420 9.100 -8.448 1.00 73.44 177 MET A C 1
ATOM 1429 O O . MET A 1 177 ? 6.396 7.895 -8.716 1.00 73.44 177 MET A O 1
ATOM 1433 N N . PRO A 1 178 ? 6.933 10.025 -9.280 1.00 79.25 178 PRO A N 1
ATOM 1434 C CA . PRO A 1 178 ? 7.364 9.742 -10.648 1.00 79.25 178 PRO A CA 1
ATOM 1435 C C . PRO A 1 178 ? 8.251 8.498 -10.798 1.00 79.25 178 PRO A C 1
ATOM 1437 O O . PRO A 1 178 ? 8.065 7.703 -11.716 1.00 79.25 178 PRO A O 1
ATOM 1440 N N . LEU A 1 179 ? 9.180 8.281 -9.858 1.00 82.19 179 LEU A N 1
ATOM 1441 C CA . LEU A 1 179 ? 10.068 7.113 -9.864 1.00 82.19 179 LEU A CA 1
ATOM 1442 C C . LEU A 1 179 ? 9.295 5.794 -9.755 1.00 82.19 179 LEU A C 1
ATOM 1444 O O . LEU A 1 179 ? 9.596 4.840 -10.468 1.00 82.19 179 LEU A O 1
ATOM 1448 N N . ARG A 1 180 ? 8.283 5.739 -8.884 1.00 83.88 180 ARG A N 1
ATOM 1449 C CA . ARG A 1 180 ? 7.475 4.532 -8.672 1.00 83.88 180 ARG A CA 1
ATOM 1450 C C . ARG A 1 180 ? 6.653 4.218 -9.914 1.00 83.88 180 ARG A C 1
ATOM 1452 O O . ARG A 1 180 ? 6.669 3.083 -10.377 1.00 83.88 180 ARG A O 1
ATOM 1459 N N . THR A 1 181 ? 6.015 5.249 -10.468 1.00 85.81 181 THR A N 1
ATOM 1460 C CA . THR A 1 181 ? 5.218 5.209 -11.699 1.00 85.81 181 THR A CA 1
ATOM 1461 C C . THR A 1 181 ? 5.983 4.548 -12.843 1.00 85.81 181 THR A C 1
ATOM 1463 O O . THR A 1 181 ? 5.484 3.579 -13.411 1.00 85.81 181 THR A O 1
ATOM 1466 N N . VAL A 1 182 ? 7.208 4.994 -13.148 1.00 89.88 182 VAL A N 1
ATOM 1467 C CA . VAL A 1 182 ? 7.962 4.444 -14.293 1.00 89.88 182 VAL A CA 1
ATOM 1468 C C . VAL A 1 182 ? 8.554 3.071 -14.033 1.00 89.88 182 VAL A C 1
ATOM 1470 O O . VAL A 1 182 ? 8.629 2.262 -14.956 1.00 89.88 182 VAL A O 1
ATOM 1473 N N . ILE A 1 183 ? 8.975 2.784 -12.798 1.00 91.50 183 ILE A N 1
ATOM 1474 C CA . ILE A 1 183 ? 9.511 1.463 -12.465 1.00 91.50 183 ILE A CA 1
ATOM 1475 C C . ILE A 1 183 ? 8.395 0.423 -12.590 1.00 91.50 183 ILE A C 1
ATOM 1477 O O . ILE A 1 183 ? 8.594 -0.614 -13.221 1.00 91.50 183 ILE A O 1
ATOM 1481 N N . ILE A 1 184 ? 7.211 0.722 -12.050 1.00 91.81 184 ILE A N 1
ATOM 1482 C CA . ILE A 1 184 ? 6.037 -0.150 -12.147 1.00 91.81 184 ILE A CA 1
ATOM 1483 C C . ILE A 1 184 ? 5.603 -0.298 -13.602 1.00 91.81 184 ILE A C 1
ATOM 1485 O O . ILE A 1 184 ? 5.468 -1.430 -14.054 1.00 91.81 184 ILE A O 1
ATOM 1489 N N . ALA A 1 185 ? 5.501 0.800 -14.359 1.00 93.25 185 ALA A N 1
ATOM 1490 C CA . ALA A 1 185 ? 5.173 0.753 -15.784 1.00 93.25 185 ALA A CA 1
ATOM 1491 C C . ALA A 1 185 ? 6.138 -0.140 -16.570 1.00 93.25 185 ALA A C 1
ATOM 1493 O O . ALA A 1 185 ? 5.713 -0.924 -17.419 1.00 93.25 185 ALA A O 1
ATOM 1494 N N . ARG A 1 186 ? 7.441 -0.078 -16.264 1.00 95.50 186 ARG A N 1
ATOM 1495 C CA . ARG A 1 186 ? 8.428 -0.933 -16.924 1.00 95.50 186 ARG A CA 1
ATOM 1496 C C . ARG A 1 186 ? 8.250 -2.405 -16.570 1.00 95.50 186 ARG A C 1
ATOM 1498 O O . ARG A 1 186 ? 8.223 -3.244 -17.471 1.00 95.50 186 ARG A O 1
ATOM 1505 N N . LEU A 1 187 ? 8.146 -2.721 -15.279 1.00 94.75 187 LEU A N 1
ATOM 1506 C CA . LEU A 1 187 ? 7.940 -4.093 -14.806 1.00 94.75 187 LEU A CA 1
ATOM 1507 C C . LEU A 1 187 ? 6.637 -4.677 -15.368 1.00 94.75 187 LEU A C 1
ATOM 1509 O O . LEU A 1 187 ? 6.602 -5.839 -15.775 1.00 94.75 187 LEU A O 1
ATOM 1513 N N . ALA A 1 188 ? 5.608 -3.844 -15.483 1.00 95.12 188 ALA A N 1
ATOM 1514 C CA . ALA A 1 188 ? 4.316 -4.182 -16.049 1.00 95.12 188 ALA A CA 1
ATOM 1515 C C . ALA A 1 188 ? 4.252 -4.119 -17.586 1.00 95.12 188 ALA A C 1
ATOM 1517 O O . ALA A 1 188 ? 3.165 -4.189 -18.151 1.00 95.12 188 ALA A O 1
ATOM 1518 N N . GLY A 1 189 ? 5.378 -3.948 -18.289 1.00 95.19 189 GLY A N 1
ATOM 1519 C CA . GLY A 1 189 ? 5.382 -3.946 -19.756 1.00 95.19 189 GLY A CA 1
ATOM 1520 C C . GLY A 1 189 ? 4.433 -2.912 -20.378 1.00 95.19 189 GLY A C 1
ATOM 1521 O O . GLY A 1 189 ? 3.945 -3.118 -21.489 1.00 95.19 189 GLY A O 1
ATOM 1522 N N . ASN A 1 190 ? 4.144 -1.819 -19.666 1.00 94.75 190 ASN A N 1
ATOM 1523 C CA . ASN A 1 190 ? 3.169 -0.820 -20.079 1.00 94.75 190 ASN A CA 1
ATOM 1524 C C . ASN A 1 190 ? 3.643 -0.132 -21.370 1.00 94.75 190 ASN A C 1
ATOM 1526 O O . ASN A 1 190 ? 4.745 0.419 -21.434 1.00 94.75 190 ASN A O 1
ATOM 1530 N N . PHE A 1 191 ? 2.794 -0.136 -22.401 1.00 93.94 191 PHE A N 1
ATOM 1531 C CA . PHE A 1 191 ? 3.101 0.444 -23.712 1.00 93.94 191 PHE A CA 1
ATOM 1532 C C . PHE A 1 191 ? 3.369 1.956 -23.661 1.00 93.94 191 PHE A C 1
ATOM 1534 O O . PHE A 1 191 ? 4.075 2.479 -24.519 1.00 93.94 191 PHE A O 1
ATOM 1541 N N . ARG A 1 192 ? 2.855 2.651 -22.638 1.00 93.19 192 ARG A N 1
ATOM 1542 C CA . ARG A 1 192 ? 3.075 4.084 -22.396 1.00 93.19 192 ARG A CA 1
ATOM 1543 C C . ARG A 1 192 ? 4.371 4.382 -21.649 1.00 93.19 192 ARG A C 1
ATOM 1545 O O . ARG A 1 192 ? 4.604 5.531 -21.299 1.00 93.19 192 ARG A O 1
ATOM 1552 N N . PHE A 1 193 ? 5.218 3.389 -21.372 1.00 94.06 193 PHE A N 1
ATOM 1553 C CA . PHE A 1 193 ? 6.435 3.578 -20.575 1.00 94.06 193 PHE A CA 1
ATOM 1554 C C . PHE A 1 193 ? 7.302 4.761 -21.049 1.00 94.06 193 PHE A C 1
ATOM 1556 O O . PHE A 1 193 ? 7.736 5.570 -20.229 1.00 94.06 193 PHE A O 1
ATOM 1563 N N . GLU A 1 194 ? 7.513 4.900 -22.360 1.00 94.31 194 GLU A N 1
ATOM 1564 C CA . GLU A 1 194 ? 8.299 6.012 -22.912 1.00 94.31 194 GLU A CA 1
ATOM 1565 C C . GLU A 1 194 ? 7.571 7.359 -22.793 1.00 94.31 194 GLU A C 1
ATOM 1567 O O . GLU A 1 194 ? 8.191 8.360 -22.443 1.00 94.31 194 GLU A O 1
ATOM 1572 N N . GLU A 1 195 ? 6.251 7.386 -22.996 1.00 92.06 195 GLU A N 1
ATOM 1573 C CA . GLU A 1 195 ? 5.435 8.593 -22.802 1.00 92.06 195 GLU A CA 1
ATOM 1574 C C . GLU A 1 195 ? 5.490 9.070 -21.348 1.00 92.06 195 GLU A C 1
ATOM 1576 O O . GLU A 1 195 ? 5.714 10.250 -21.093 1.00 92.06 195 GLU A O 1
ATOM 1581 N N . LEU A 1 196 ? 5.370 8.144 -20.391 1.00 89.56 196 LEU A N 1
ATOM 1582 C CA . LEU A 1 196 ? 5.453 8.436 -18.960 1.00 89.56 196 LEU A CA 1
ATOM 1583 C C . LEU A 1 196 ? 6.813 9.035 -18.590 1.00 89.56 196 LEU A C 1
ATOM 1585 O O . LEU A 1 196 ? 6.874 9.966 -17.789 1.00 89.56 196 LEU A O 1
ATOM 1589 N N . ILE A 1 197 ? 7.909 8.544 -19.183 1.00 90.38 197 ILE A N 1
ATOM 1590 C CA . ILE A 1 197 ? 9.235 9.145 -18.995 1.00 90.38 197 ILE A CA 1
ATOM 1591 C C . ILE A 1 197 ? 9.252 10.599 -19.476 1.00 90.38 197 ILE A C 1
ATOM 1593 O O . ILE A 1 197 ? 9.813 11.450 -18.783 1.00 90.38 197 ILE A O 1
ATOM 1597 N N . GLU A 1 198 ? 8.672 10.893 -20.639 1.00 89.38 198 GLU A N 1
ATOM 1598 C CA . GLU A 1 198 ? 8.660 12.253 -21.183 1.00 89.38 198 GLU A CA 1
ATOM 1599 C C . GLU A 1 198 ? 7.756 13.201 -20.394 1.00 89.38 198 GLU A C 1
ATOM 1601 O O . GLU A 1 198 ? 8.172 14.322 -20.090 1.00 89.38 198 GLU A O 1
ATOM 1606 N N . GLU A 1 199 ? 6.577 12.742 -19.970 1.00 86.19 199 GLU A N 1
ATOM 1607 C CA . GLU A 1 199 ? 5.704 13.484 -19.053 1.00 86.19 199 GLU A CA 1
ATOM 1608 C C . GLU A 1 199 ? 6.471 13.863 -17.782 1.00 86.19 199 GLU A C 1
ATOM 1610 O O . GLU A 1 199 ? 6.480 15.015 -17.356 1.00 86.19 199 GLU A O 1
ATOM 1615 N N . ILE A 1 200 ? 7.200 12.909 -17.213 1.00 82.44 200 ILE A N 1
ATOM 1616 C CA . ILE A 1 200 ? 7.994 13.104 -16.005 1.00 82.44 200 ILE A CA 1
ATOM 1617 C C . ILE A 1 200 ? 9.178 14.063 -16.234 1.00 82.44 200 ILE A C 1
ATOM 1619 O O . ILE A 1 200 ? 9.471 14.897 -15.374 1.00 82.44 200 ILE A O 1
ATOM 1623 N N . ASN A 1 201 ? 9.830 14.018 -17.401 1.00 83.19 201 ASN A N 1
ATOM 1624 C CA . ASN A 1 201 ? 10.893 14.966 -17.760 1.00 83.19 201 ASN A CA 1
ATOM 1625 C C . ASN A 1 201 ? 10.380 16.404 -17.893 1.00 83.19 201 ASN A C 1
ATOM 1627 O O . ASN A 1 201 ? 11.120 17.342 -17.591 1.00 83.19 201 ASN A O 1
ATOM 1631 N N . ALA A 1 202 ? 9.136 16.580 -18.346 1.00 83.06 202 ALA A N 1
ATOM 1632 C CA . ALA A 1 202 ? 8.523 17.891 -18.529 1.00 83.06 202 ALA A CA 1
ATOM 1633 C C . ALA A 1 202 ? 8.241 18.618 -17.200 1.00 83.06 202 ALA A C 1
ATOM 1635 O O . ALA A 1 202 ? 8.062 19.837 -17.198 1.00 83.06 202 ALA A O 1
ATOM 1636 N N . PHE A 1 203 ? 8.262 17.908 -16.065 1.00 75.75 203 PHE A N 1
ATOM 1637 C CA . PHE A 1 203 ? 7.988 18.472 -14.741 1.00 75.75 203 PHE A CA 1
ATOM 1638 C C . PHE A 1 203 ? 9.125 18.204 -13.732 1.00 75.75 203 PHE A C 1
ATOM 1640 O O . PHE A 1 203 ? 8.939 17.495 -12.740 1.00 75.75 203 PHE A O 1
ATOM 1647 N N . PRO A 1 204 ? 10.310 18.822 -13.911 1.00 66.62 204 PRO A N 1
ATOM 1648 C CA . PRO A 1 204 ? 11.484 18.583 -13.062 1.00 66.62 204 PRO A CA 1
ATOM 1649 C C . PRO A 1 204 ? 11.291 18.998 -11.594 1.00 66.62 204 PRO A C 1
ATOM 1651 O O . PRO A 1 204 ? 12.005 18.511 -10.717 1.00 66.62 204 PRO A O 1
ATOM 1654 N N . GLU A 1 205 ? 10.322 19.872 -11.315 1.00 67.06 205 GLU A N 1
ATOM 1655 C CA . GLU A 1 205 ? 10.004 20.378 -9.974 1.00 67.06 205 GLU A CA 1
ATOM 1656 C C . GLU A 1 205 ? 9.069 19.447 -9.170 1.00 67.06 205 GLU A C 1
ATOM 1658 O O . GLU A 1 205 ? 8.666 19.790 -8.056 1.00 67.06 205 GLU A O 1
ATOM 1663 N N . MET A 1 206 ? 8.685 18.283 -9.715 1.00 66.88 206 MET A N 1
ATOM 1664 C CA . MET A 1 206 ? 7.843 17.312 -9.007 1.00 66.88 206 MET A CA 1
ATOM 1665 C C . MET A 1 206 ? 8.499 16.804 -7.715 1.00 66.88 206 MET A C 1
ATOM 1667 O O . MET A 1 206 ? 9.718 16.782 -7.555 1.00 66.88 206 MET A O 1
ATOM 1671 N N . LYS A 1 207 ? 7.676 16.348 -6.764 1.00 64.75 207 LYS A N 1
ATOM 1672 C CA . LYS A 1 207 ? 8.174 15.639 -5.580 1.00 64.75 207 LYS A CA 1
ATOM 1673 C C . LYS A 1 207 ? 8.579 14.223 -5.985 1.00 64.75 207 LYS A C 1
ATOM 1675 O O . LYS A 1 207 ? 7.754 13.320 -6.034 1.00 64.75 207 LYS A O 1
ATOM 1680 N N . TRP A 1 208 ? 9.867 14.031 -6.242 1.00 67.31 208 TRP A N 1
ATOM 1681 C CA . TRP A 1 208 ? 10.445 12.751 -6.668 1.00 67.31 208 TRP A CA 1
ATOM 1682 C C . TRP A 1 208 ? 10.484 11.673 -5.578 1.00 67.31 208 TRP A C 1
ATOM 1684 O O . TRP A 1 208 ? 10.859 10.541 -5.860 1.00 67.31 208 TRP A O 1
ATOM 1694 N N . GLY A 1 209 ? 10.152 12.025 -4.332 1.00 62.53 209 GLY A N 1
ATOM 1695 C CA . GLY A 1 209 ? 10.372 11.183 -3.150 1.00 62.53 209 GLY A CA 1
ATOM 1696 C C . GLY A 1 209 ? 11.803 11.270 -2.605 1.00 62.53 209 GLY A C 1
ATOM 1697 O O . GLY A 1 209 ? 12.014 11.057 -1.419 1.00 62.53 209 GLY A O 1
ATOM 1698 N N . VAL A 1 210 ? 12.757 11.719 -3.427 1.00 65.75 210 VAL A N 1
ATOM 1699 C CA . VAL A 1 210 ? 14.179 11.875 -3.089 1.00 65.75 210 VAL A CA 1
ATOM 1700 C C . VAL A 1 210 ? 14.636 13.335 -3.181 1.00 65.75 210 VAL A C 1
ATOM 1702 O O . VAL A 1 210 ? 13.954 14.176 -3.769 1.00 65.75 210 VAL A O 1
ATOM 1705 N N . ASP A 1 211 ? 15.804 13.640 -2.609 1.00 70.94 211 ASP A N 1
ATOM 1706 C CA . ASP A 1 211 ? 16.390 14.986 -2.670 1.00 70.94 211 ASP A CA 1
ATOM 1707 C C . ASP A 1 211 ? 16.715 15.369 -4.129 1.00 70.94 211 ASP A C 1
ATOM 1709 O O . ASP A 1 211 ? 17.138 14.519 -4.918 1.00 70.94 211 ASP A O 1
ATOM 1713 N N . LYS A 1 212 ? 16.527 16.646 -4.497 1.00 71.94 212 LYS A N 1
ATOM 1714 C CA . LYS A 1 212 ? 16.634 17.134 -5.890 1.00 71.94 212 LYS A CA 1
ATOM 1715 C C . LYS A 1 212 ? 17.974 16.777 -6.545 1.00 71.94 212 LYS A C 1
ATOM 1717 O O . LYS A 1 212 ? 17.982 16.307 -7.680 1.00 71.94 212 LYS A O 1
ATOM 1722 N N . ASP A 1 213 ? 19.075 16.919 -5.811 1.00 74.81 213 ASP A N 1
ATOM 1723 C CA . ASP A 1 213 ? 20.427 16.620 -6.304 1.00 74.81 213 ASP A CA 1
ATOM 1724 C C . ASP A 1 213 ? 20.612 15.119 -6.582 1.00 74.81 213 ASP A C 1
ATOM 1726 O O . ASP A 1 213 ? 21.171 14.722 -7.604 1.00 74.81 213 ASP A O 1
ATOM 1730 N N . ILE A 1 214 ? 20.060 14.272 -5.705 1.00 73.88 214 ILE A N 1
ATOM 1731 C CA . ILE A 1 214 ? 20.081 12.811 -5.850 1.00 73.88 214 ILE A CA 1
ATOM 1732 C C . ILE A 1 214 ? 19.267 12.393 -7.075 1.00 73.88 214 ILE A C 1
ATOM 1734 O O . ILE A 1 214 ? 19.694 11.524 -7.838 1.00 73.88 214 ILE A O 1
ATOM 1738 N N . TYR A 1 215 ? 18.100 13.008 -7.275 1.00 75.81 215 TYR A N 1
ATOM 1739 C CA . TYR A 1 215 ? 17.278 12.771 -8.456 1.00 75.81 215 TYR A CA 1
ATOM 1740 C C . TYR A 1 215 ? 18.021 13.159 -9.742 1.00 75.81 215 TYR A C 1
ATOM 1742 O O . TYR A 1 215 ? 18.130 12.328 -10.641 1.00 75.81 215 TYR A O 1
ATOM 1750 N N . GLN A 1 216 ? 18.571 14.373 -9.825 1.00 80.00 216 GLN A N 1
ATOM 1751 C CA . GLN A 1 216 ? 19.250 14.853 -11.034 1.00 80.00 216 GLN A CA 1
ATOM 1752 C C . GLN A 1 216 ? 20.421 13.950 -11.442 1.00 80.00 216 GLN A C 1
ATOM 1754 O O . GLN A 1 216 ? 20.627 13.701 -12.629 1.00 80.00 216 GLN A O 1
ATOM 1759 N N . GLU A 1 217 ? 21.152 13.410 -10.466 1.00 85.38 217 GLU A N 1
ATOM 1760 C CA . GLU A 1 217 ? 22.266 12.500 -10.722 1.00 85.38 217 GLU A CA 1
ATOM 1761 C C . GLU A 1 217 ? 21.810 11.087 -11.137 1.00 85.38 217 GLU A C 1
ATOM 1763 O O . GLU A 1 217 ? 22.398 10.462 -12.027 1.00 85.38 217 GLU A O 1
ATOM 1768 N N . LYS A 1 218 ? 20.778 10.549 -10.476 1.00 86.50 218 LYS A N 1
ATOM 1769 C CA . LYS A 1 218 ? 20.377 9.139 -10.621 1.00 86.50 218 LYS A CA 1
ATOM 1770 C C . LYS A 1 218 ? 19.340 8.909 -11.705 1.00 86.50 218 LYS A C 1
ATOM 1772 O O . LYS A 1 218 ? 19.308 7.821 -12.273 1.00 86.50 218 LYS A O 1
ATOM 1777 N N . TRP A 1 219 ? 18.515 9.900 -12.020 1.00 88.00 219 TRP A N 1
ATOM 1778 C CA . TRP A 1 219 ? 17.427 9.760 -12.983 1.00 88.00 219 TRP A CA 1
ATOM 1779 C C . TRP A 1 219 ? 17.880 9.354 -14.386 1.00 88.00 219 TRP A C 1
ATOM 1781 O O . TRP A 1 219 ? 17.321 8.392 -14.920 1.00 88.00 219 TRP A O 1
ATOM 1791 N N . PRO A 1 220 ? 18.913 9.978 -14.989 1.00 90.62 220 PRO A N 1
ATOM 1792 C CA . PRO A 1 220 ? 19.402 9.539 -16.293 1.00 90.62 220 PRO A CA 1
ATOM 1793 C C . PRO A 1 220 ? 19.849 8.071 -16.280 1.00 90.62 220 PRO A C 1
ATOM 1795 O O . PRO A 1 220 ? 19.487 7.316 -17.180 1.00 90.62 220 PRO A O 1
ATOM 1798 N N . LYS A 1 221 ? 20.559 7.660 -15.218 1.00 93.12 221 LYS A N 1
ATOM 1799 C CA . LYS A 1 221 ? 21.049 6.288 -15.025 1.00 93.12 221 LYS A CA 1
ATOM 1800 C C . LYS A 1 221 ? 19.890 5.300 -14.846 1.00 93.12 221 LYS A C 1
ATOM 1802 O O . LYS A 1 221 ? 19.913 4.221 -15.429 1.00 93.12 221 LYS A O 1
ATOM 1807 N N . LEU A 1 222 ? 18.867 5.674 -14.072 1.00 91.75 222 LEU A N 1
ATOM 1808 C CA . LEU A 1 222 ? 17.678 4.852 -13.846 1.00 91.75 222 LEU A CA 1
ATOM 1809 C C . LEU A 1 222 ? 16.905 4.629 -15.142 1.00 91.75 222 LEU A C 1
ATOM 1811 O O . LEU A 1 222 ? 16.605 3.487 -15.466 1.00 91.75 222 LEU A O 1
ATOM 1815 N N . ARG A 1 223 ? 16.611 5.686 -15.907 1.00 92.94 223 ARG A N 1
ATOM 1816 C CA . ARG A 1 223 ? 15.889 5.547 -17.182 1.00 92.94 223 ARG A CA 1
ATOM 1817 C C . ARG A 1 223 ? 16.604 4.614 -18.146 1.00 92.94 223 ARG A C 1
ATOM 1819 O O . ARG A 1 223 ? 15.968 3.749 -18.739 1.00 92.94 223 ARG A O 1
ATOM 1826 N N . GLN A 1 224 ? 17.917 4.789 -18.291 1.00 95.00 224 GLN A N 1
ATOM 1827 C CA . GLN A 1 224 ? 18.715 3.931 -19.157 1.00 95.00 224 GLN A CA 1
ATOM 1828 C C . GLN A 1 224 ? 18.664 2.475 -18.682 1.00 95.00 224 GLN A C 1
ATOM 1830 O O . GLN A 1 224 ? 18.356 1.584 -19.462 1.00 95.00 224 GLN A O 1
ATOM 1835 N N . TYR A 1 225 ? 18.860 2.241 -17.386 1.00 95.88 225 TYR A N 1
ATOM 1836 C CA . TYR A 1 225 ? 18.753 0.908 -16.802 1.00 95.88 225 TYR A CA 1
ATOM 1837 C C . TYR A 1 225 ? 17.382 0.256 -17.027 1.00 95.88 225 TYR A C 1
ATOM 1839 O O . TYR A 1 225 ? 17.305 -0.921 -17.377 1.00 95.88 225 TYR A O 1
ATOM 1847 N N . LEU A 1 226 ? 16.296 1.015 -16.853 1.00 95.19 226 LEU A N 1
ATOM 1848 C CA . LEU A 1 226 ? 14.941 0.518 -17.079 1.00 95.19 226 LEU A CA 1
ATOM 1849 C C . LEU A 1 226 ? 14.729 0.088 -18.537 1.00 95.19 226 LEU A C 1
ATOM 1851 O O . LEU A 1 226 ? 14.088 -0.935 -18.768 1.00 95.19 226 LEU A O 1
ATOM 1855 N N . ARG A 1 227 ? 15.283 0.825 -19.507 1.00 95.00 227 ARG A N 1
ATOM 1856 C CA . ARG A 1 227 ? 15.205 0.489 -20.939 1.00 95.00 227 ARG A CA 1
ATOM 1857 C C . ARG A 1 227 ? 16.055 -0.726 -21.299 1.00 95.00 227 ARG A C 1
ATOM 1859 O O . ARG A 1 227 ? 15.560 -1.641 -21.957 1.00 95.00 227 ARG A O 1
ATOM 1866 N N . ASP A 1 228 ? 17.305 -0.723 -20.849 1.00 96.06 228 ASP A N 1
ATOM 1867 C CA . ASP A 1 228 ? 18.343 -1.611 -21.370 1.00 96.06 228 ASP A CA 1
ATOM 1868 C C . ASP A 1 228 ? 18.404 -2.947 -20.614 1.00 96.06 228 ASP A C 1
ATOM 1870 O O . ASP A 1 228 ? 18.619 -3.998 -21.218 1.00 96.06 228 ASP A O 1
ATOM 1874 N N . GLU A 1 229 ? 18.217 -2.925 -19.291 1.00 95.06 229 GLU A N 1
ATOM 1875 C CA . GLU A 1 229 ? 18.491 -4.076 -18.420 1.00 95.06 229 GLU A CA 1
ATOM 1876 C C . GLU A 1 229 ? 17.226 -4.658 -17.764 1.00 95.06 229 GLU A C 1
ATOM 1878 O O . GLU A 1 229 ? 17.154 -5.869 -17.542 1.00 95.06 229 GLU A O 1
ATOM 1883 N N . VAL A 1 230 ? 16.213 -3.839 -17.459 1.00 94.12 230 VAL A N 1
ATOM 1884 C CA . VAL A 1 230 ? 14.983 -4.327 -16.811 1.00 94.12 230 VAL A CA 1
ATOM 1885 C C . VAL A 1 230 ? 14.026 -4.911 -17.842 1.00 94.12 230 VAL A C 1
ATOM 1887 O O . VAL A 1 230 ? 13.646 -4.246 -18.808 1.00 94.12 230 VAL A O 1
ATOM 1890 N N . LYS A 1 231 ? 13.599 -6.153 -17.609 1.00 92.19 231 LYS A N 1
ATOM 1891 C CA . LYS A 1 231 ? 12.558 -6.835 -18.386 1.00 92.19 231 LYS A CA 1
ATOM 1892 C C . LYS A 1 231 ? 11.223 -6.772 -17.655 1.00 92.19 231 LYS A C 1
ATOM 1894 O O . LYS A 1 231 ? 11.190 -6.714 -16.428 1.00 92.19 231 LYS A O 1
ATOM 1899 N N . SER A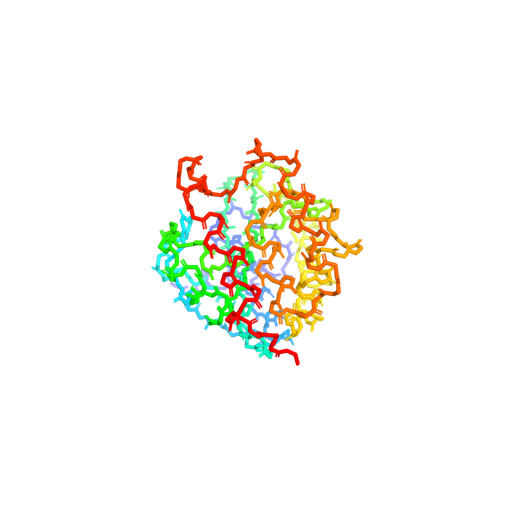 1 232 ? 10.138 -6.804 -18.424 1.00 92.44 232 SER A N 1
ATOM 1900 C CA . SER A 1 232 ? 8.812 -7.013 -17.848 1.00 92.44 232 SER A CA 1
ATOM 1901 C C . SER A 1 232 ? 8.741 -8.388 -17.181 1.00 92.44 232 SER A C 1
ATOM 1903 O O . SER A 1 232 ? 9.412 -9.326 -17.617 1.00 92.44 232 SER A O 1
ATOM 1905 N N . ILE A 1 233 ? 7.954 -8.470 -16.110 1.00 88.94 233 ILE A N 1
ATOM 1906 C CA . ILE A 1 233 ? 7.715 -9.691 -15.329 1.00 88.94 233 ILE A CA 1
ATOM 1907 C C . ILE A 1 233 ? 6.305 -10.261 -15.549 1.00 88.94 233 ILE A C 1
ATOM 1909 O O . ILE A 1 233 ? 5.854 -11.093 -14.763 1.00 88.94 233 ILE A O 1
ATOM 1913 N N . ILE A 1 234 ? 5.612 -9.780 -16.585 1.00 81.75 234 ILE A N 1
ATOM 1914 C CA . ILE A 1 234 ? 4.340 -10.324 -17.075 1.00 81.75 234 ILE A CA 1
ATOM 1915 C C . ILE A 1 234 ? 4.621 -11.376 -18.144 1.00 81.75 234 ILE A C 1
ATOM 1917 O O . ILE A 1 234 ? 5.527 -11.136 -18.977 1.00 81.75 234 ILE A O 1
#

Foldseek 3Di:
DVVVVVVLVVCVVVQFDDQAQVSVCVVLVVLVQVLLVVLQWDWDFDPFDAPPDDRRQIWTWHAFPQGIKTKHWDKDDHRAWIFIWIKIKDAGPQQLVLCVVLVFDGRPNIQIATQCLPVQFPPVRRGDIDGHSVRSVVVSVCCRPPPSVLVSVCRDLLSVLCCCVNPNVSSRVVRPQLLSNLLSCLQNVPPCSVVSLVVCVVCLVDPNVGDSVSCVVCVVVSVCCSVPPDHHPD

Nearest PDB structures (foldseek):
  6szw-assembly1_C  TM=1.332E-01  e=2.066E-01  Homo sapiens

Mean predicted aligned error: 8.11 Å

Radius of gyration: 20.05 Å; Cα contacts (8 Å, |Δi|>4): 306; chains: 1; bounding box: 48×35×59 Å

Solvent-accessible surface area (backbone atoms only — not comparable to full-atom values): 13014 Å² total; per-residue (Å²): 117,65,68,64,54,50,54,49,52,55,34,62,77,67,64,59,60,65,66,42,54,67,54,41,49,54,57,51,53,54,57,49,49,57,52,38,44,73,75,59,30,42,84,37,56,52,94,62,64,40,91,86,45,63,75,60,44,69,28,34,38,26,82,42,82,50,36,35,40,36,39,38,72,50,77,50,65,46,81,81,36,34,24,61,38,58,39,36,34,35,39,29,68,71,61,24,50,55,37,56,76,70,65,54,70,84,44,67,44,40,56,63,48,64,49,41,48,45,96,81,30,30,86,78,75,64,27,44,85,28,78,44,53,69,54,47,50,53,50,53,50,48,44,50,72,50,49,52,48,50,53,69,66,52,39,42,50,49,44,50,26,39,42,63,78,37,96,42,22,82,53,42,59,98,61,68,28,60,61,58,55,53,53,38,21,42,37,34,61,40,89,56,42,67,56,53,51,51,59,50,63,75,44,80,85,57,68,54,88,58,58,68,70,60,43,70,66,43,46,66,56,48,56,51,42,50,71,76,71,53,64,50,82,117

Sequence (234 aa):
MWQAAWQHMDKEEKGEFPTTLTEFKKYTESRIADMAAHHGYVKAKHPAPFYSFDVGAKGYIKNVTFGQQFFTMSYQGGRDEFRVILNMSFFSAEYADIFKRFNFKRGEEMLCTSLPSYKGFSRNGQGPRITNMGELNAIISAIDEKVLTLHDHLQTISDIDALINGGFADLFQETYMPLRTVIIARLAGNFRFEELIEEINAFPEMKWGVDKDIYQEKWPKLRQYLRDEVKSII